Protein AF-G4Q8W7-F1 (afdb_monomer_lite)

Radius of gyration: 31.41 Å; chains: 1; bounding box: 75×45×76 Å

Foldseek 3Di:
DFWKAKFADPPNPDQEVSCLLQAWDQWQQDGNIGGPQWHWDPVLDPPGPIDIDDDDPVSRVPTGTDRNNQVRSVVVLVPDDPVHVCRFQNPVRSVCVVVVVDTSLVRGPSGGTPPPDCPPVNVVVVVVVAEDPLLRQFPAHQDPVSLVVLCVVLVPPLVQAAEDEDADPVVVVVVDAWDDDLVDQRYIYGYSVCRNDSLSVNLSVQLNVLVSVVCVPPNSVVCVVVVVVSNVVSVVSSVVSVVVVVVVVVVD

Organism: Acidaminococcus intestini (strain RyC-MR95) (NCBI:txid568816)

Sequence (252 aa):
MVAYQWKLGSRHPAEDICDMYAEVDLYGLGKGVFPKDAAPVNPAHPHCLCHYAPVYESELEGKKRSNNVEAGGNAWLKKQSLSVQEKILGVKGREEWKAGRAGWMEKARNFEIWGIKESRLFRVLERRKKNTPDFSGFKVLMKMKSVKEICRKYDLKTHEISYKIQLDKGSIRGGYYGSSDPRYIGRVDLFPNAFRDEDELLKTIIHENCHVLQFKKYGSIYVQHHMDRMEVVARRFESFFFYVKRLGEDKK

pLDDT: mean 82.99, std 11.76, range [42.16, 95.19]

Structure (mmCIF, N/CA/C/O backbone):
data_AF-G4Q8W7-F1
#
_entry.id   AF-G4Q8W7-F1
#
loop_
_atom_site.group_PDB
_atom_site.id
_atom_site.type_symbol
_atom_site.label_atom_id
_atom_site.label_alt_id
_atom_site.label_comp_id
_atom_site.label_asym_id
_atom_site.label_entity_id
_atom_site.label_seq_id
_atom_site.pdbx_PDB_ins_code
_atom_site.Cartn_x
_atom_site.Cartn_y
_atom_site.Cartn_z
_atom_site.occupancy
_atom_site.B_iso_or_equiv
_atom_site.auth_seq_id
_atom_site.auth_comp_id
_atom_site.auth_asym_id
_atom_site.auth_atom_id
_atom_site.pdbx_PDB_model_num
ATOM 1 N N . MET A 1 1 ? -23.781 -19.025 4.026 1.00 60.03 1 MET A N 1
ATOM 2 C CA . MET A 1 1 ? -23.083 -18.250 5.075 1.00 60.03 1 MET A CA 1
ATOM 3 C C . MET A 1 1 ? -23.110 -16.774 4.707 1.00 60.03 1 MET A C 1
ATOM 5 O O . MET A 1 1 ? -22.658 -16.422 3.617 1.00 60.03 1 MET A O 1
ATOM 9 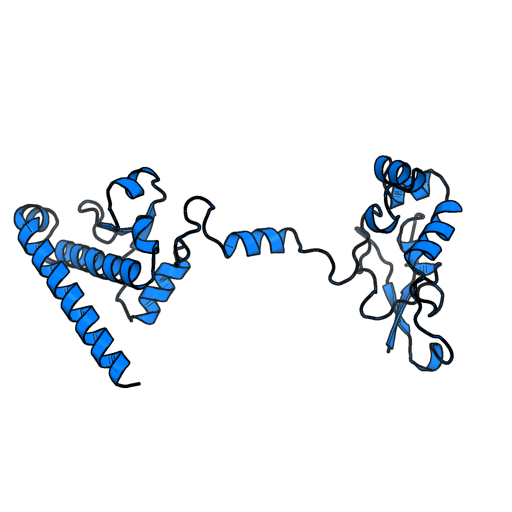N N . VAL A 1 2 ? -23.645 -15.936 5.590 1.00 85.31 2 VAL A N 1
ATOM 10 C CA . VAL A 1 2 ? -23.823 -14.484 5.390 1.00 85.31 2 VAL A CA 1
ATOM 11 C C . VAL A 1 2 ? -22.932 -13.642 6.312 1.00 85.31 2 VAL A C 1
ATOM 13 O O . VAL A 1 2 ? -22.636 -12.500 5.979 1.00 85.31 2 VAL A O 1
ATOM 16 N N . ALA A 1 3 ? -22.426 -14.225 7.400 1.00 90.81 3 ALA A N 1
ATOM 17 C CA . ALA A 1 3 ? -21.531 -13.587 8.365 1.00 90.81 3 ALA A CA 1
ATOM 18 C C . ALA A 1 3 ? -20.548 -14.613 8.959 1.00 90.81 3 ALA A C 1
ATOM 20 O O . ALA A 1 3 ? -20.674 -15.818 8.715 1.00 90.81 3 ALA A O 1
ATOM 21 N N . TYR A 1 4 ? -19.582 -14.133 9.740 1.00 93.00 4 TYR A N 1
ATOM 22 C CA . TYR A 1 4 ? -18.618 -14.961 10.463 1.00 93.00 4 TYR A CA 1
ATOM 23 C C . TYR A 1 4 ? -18.741 -14.738 11.967 1.00 93.00 4 TYR A C 1
ATOM 25 O O . TYR A 1 4 ? -18.842 -13.594 12.402 1.00 93.00 4 TYR A O 1
ATOM 33 N N . GLN A 1 5 ? -18.673 -15.800 12.769 1.00 95.00 5 GLN A N 1
ATOM 34 C CA . GLN A 1 5 ? -18.548 -15.682 14.222 1.00 95.00 5 GLN A CA 1
ATOM 35 C C . GLN A 1 5 ? -17.108 -15.955 14.657 1.00 95.00 5 GLN A C 1
ATOM 37 O O . GLN A 1 5 ? -16.565 -17.012 14.335 1.00 95.00 5 GLN A O 1
ATOM 42 N N . TRP A 1 6 ? -16.492 -15.032 15.396 1.00 95.06 6 TRP A N 1
ATOM 43 C CA . TRP A 1 6 ? -15.172 -15.244 15.992 1.00 95.06 6 TRP A CA 1
ATOM 44 C C . TRP A 1 6 ? -15.269 -16.236 17.155 1.00 95.06 6 TRP A C 1
ATOM 46 O O . TRP A 1 6 ? -16.060 -16.054 18.082 1.00 95.06 6 TRP A O 1
ATOM 56 N N . LYS A 1 7 ? -14.466 -17.299 17.109 1.00 94.12 7 LYS A N 1
ATOM 57 C CA . LYS A 1 7 ? -14.372 -18.323 18.151 1.00 94.12 7 LYS A CA 1
ATOM 58 C C . LYS A 1 7 ? -12.957 -18.363 18.705 1.00 94.12 7 LYS A C 1
ATOM 60 O O . LYS A 1 7 ? -11.988 -18.481 17.950 1.00 94.12 7 LYS A O 1
ATOM 65 N N . LEU A 1 8 ? -12.853 -18.311 20.031 1.00 93.94 8 LEU A N 1
ATOM 66 C CA . LEU A 1 8 ? -11.584 -18.511 20.718 1.00 93.94 8 LEU A CA 1
ATOM 67 C C . LEU A 1 8 ? -11.091 -19.943 20.489 1.00 93.94 8 LEU A C 1
ATOM 69 O O . LEU A 1 8 ? -11.864 -20.902 20.544 1.00 93.94 8 LEU A O 1
ATOM 73 N N . GLY A 1 9 ? -9.799 -20.082 20.199 1.00 88.19 9 GLY A N 1
ATOM 74 C CA . GLY A 1 9 ? -9.163 -21.392 20.122 1.00 88.19 9 GLY A CA 1
ATOM 75 C C . GLY A 1 9 ? -9.122 -22.050 21.503 1.00 88.19 9 GLY A C 1
ATOM 76 O O . GLY A 1 9 ? -9.007 -21.370 22.518 1.00 88.19 9 GLY A O 1
ATOM 77 N N . SER A 1 10 ? -9.141 -23.382 21.559 1.00 86.88 10 SER A N 1
ATOM 78 C CA . SER A 1 10 ? -9.092 -24.132 22.829 1.00 86.88 10 SER A CA 1
ATOM 79 C C . SER A 1 10 ? -7.839 -23.869 23.674 1.00 86.88 10 SER A C 1
ATOM 81 O O . SER A 1 10 ? -7.827 -24.159 24.864 1.00 86.88 10 SER A O 1
ATOM 83 N N . ARG A 1 11 ? -6.780 -23.327 23.061 1.00 84.25 11 ARG A N 1
ATOM 84 C CA . ARG A 1 11 ? -5.523 -22.937 23.712 1.00 84.25 11 ARG A CA 1
ATOM 85 C C . ARG A 1 11 ? -5.353 -21.423 23.839 1.00 84.25 11 ARG A C 1
ATOM 87 O O . ARG A 1 11 ? -4.217 -20.980 23.945 1.00 84.25 11 ARG A O 1
ATOM 94 N N . HIS A 1 12 ? -6.432 -20.638 23.772 1.00 86.56 12 HIS A N 1
ATOM 95 C CA . HIS A 1 12 ? -6.382 -19.188 23.984 1.00 86.56 12 HIS A CA 1
ATOM 96 C C . HIS A 1 12 ? -5.921 -18.897 25.423 1.00 86.56 12 HIS A C 1
ATOM 98 O O . HIS A 1 12 ? -6.680 -19.159 26.355 1.00 86.56 12 HIS A O 1
ATOM 104 N N . PRO A 1 13 ? -4.664 -18.468 25.640 1.00 77.25 13 PRO A N 1
ATOM 105 C CA . PRO A 1 13 ? -4.032 -18.606 26.950 1.00 77.25 13 PRO A CA 1
ATOM 106 C C . PRO A 1 13 ? -4.137 -17.343 27.810 1.00 77.25 13 PRO A C 1
ATOM 108 O O . PRO A 1 13 ? -3.916 -17.412 29.017 1.00 77.25 13 PRO A O 1
ATOM 111 N N . ALA A 1 14 ? -4.406 -16.184 27.204 1.00 81.50 14 ALA A N 1
ATOM 112 C CA . ALA A 1 14 ? -4.387 -14.896 27.878 1.00 81.50 14 ALA A CA 1
ATOM 113 C C . ALA A 1 14 ? -5.399 -13.934 27.261 1.00 81.50 14 ALA A C 1
ATOM 115 O O . ALA A 1 14 ? -5.531 -13.887 26.043 1.00 81.50 14 ALA A O 1
ATOM 116 N N . GLU A 1 15 ? -6.022 -13.118 28.114 1.00 87.12 15 GLU A N 1
ATOM 117 C CA . GLU A 1 15 ? -6.937 -12.066 27.678 1.00 87.12 15 GLU A CA 1
ATOM 118 C C . GLU A 1 15 ? -6.227 -11.053 26.767 1.00 87.12 15 GLU A C 1
ATOM 120 O O . GLU A 1 15 ? -5.228 -10.422 27.154 1.00 87.12 15 GLU A O 1
ATOM 125 N N . ASP A 1 16 ? -6.758 -10.900 25.558 1.00 88.88 16 ASP A N 1
ATOM 126 C CA . ASP A 1 16 ? -6.300 -9.990 24.520 1.00 88.88 16 ASP A CA 1
ATOM 127 C C . ASP A 1 16 ? -7.470 -9.494 23.639 1.00 88.88 16 ASP A C 1
ATOM 129 O O . ASP A 1 16 ? -8.629 -9.444 24.055 1.00 88.88 16 ASP A O 1
ATOM 133 N N . ILE A 1 17 ? -7.167 -9.018 22.430 1.00 90.00 17 ILE A N 1
ATOM 134 C CA . ILE A 1 17 ? -8.170 -8.476 21.506 1.00 90.00 17 ILE A CA 1
ATOM 135 C C . ILE A 1 17 ? -9.155 -9.545 20.996 1.00 90.00 17 ILE A C 1
ATOM 137 O O . ILE A 1 17 ? -10.293 -9.215 20.659 1.00 90.00 17 ILE A O 1
ATOM 141 N N . CYS A 1 18 ? -8.760 -10.820 20.960 1.00 91.88 18 CYS A N 1
ATOM 142 C CA . CYS A 1 18 ? -9.627 -11.919 20.543 1.00 91.88 18 CYS A CA 1
ATOM 143 C C . CYS A 1 18 ? -10.822 -12.092 21.477 1.00 91.88 18 CYS A C 1
ATOM 145 O O . CYS A 1 18 ? -11.899 -12.447 21.000 1.00 91.88 18 CYS A O 1
ATOM 147 N N . ASP A 1 19 ? -10.655 -11.830 22.774 1.00 93.50 19 ASP A N 1
ATOM 148 C CA . ASP A 1 19 ? -11.744 -11.903 23.751 1.00 93.50 19 ASP A CA 1
ATOM 149 C C . ASP A 1 19 ? -12.799 -10.841 23.452 1.00 93.50 19 ASP A C 1
ATOM 151 O O . ASP A 1 19 ? -13.990 -11.143 23.383 1.00 93.50 19 ASP A O 1
ATOM 155 N N . MET A 1 20 ? -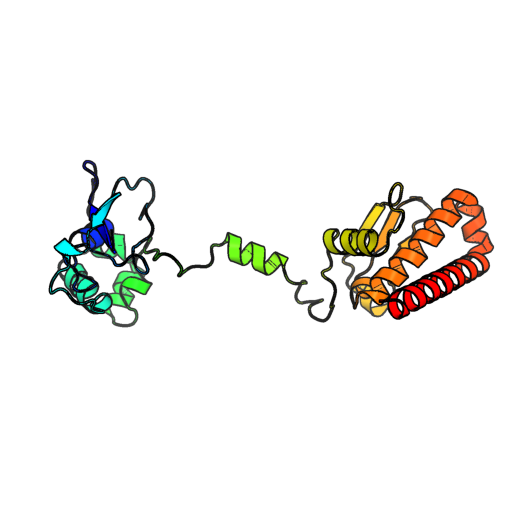12.371 -9.619 23.118 1.00 92.75 20 MET A N 1
ATOM 156 C CA . MET A 1 20 ? -13.291 -8.587 22.641 1.00 92.75 20 MET A CA 1
ATOM 157 C C . MET A 1 20 ? -14.031 -9.045 21.379 1.00 92.75 20 MET A C 1
ATOM 159 O O . MET A 1 20 ? -15.252 -8.899 21.294 1.00 92.75 20 MET A O 1
ATOM 163 N N . TYR A 1 21 ? -13.313 -9.614 20.405 1.00 92.75 21 TYR A N 1
ATOM 164 C CA . TYR A 1 21 ? -13.934 -10.115 19.178 1.00 92.75 21 TYR A CA 1
ATOM 165 C C . TYR A 1 21 ? -14.908 -11.259 19.431 1.00 92.75 21 TYR A C 1
ATOM 167 O O . TYR A 1 21 ? -15.853 -11.397 18.669 1.00 92.75 21 TYR A O 1
ATOM 175 N N . ALA A 1 22 ? -14.704 -12.080 20.457 1.00 94.62 22 ALA A N 1
ATOM 176 C CA . ALA A 1 22 ? -15.601 -13.181 20.784 1.00 94.62 22 ALA A CA 1
ATOM 177 C C . ALA A 1 22 ? -16.836 -12.719 21.579 1.00 94.62 22 ALA A C 1
ATOM 179 O O . ALA A 1 22 ? -17.933 -13.252 21.397 1.00 94.62 22 ALA A O 1
ATOM 180 N N . GLU A 1 23 ? -16.675 -11.737 22.468 1.00 94.00 23 GLU A N 1
ATOM 181 C CA . GLU A 1 23 ? -17.684 -11.393 23.474 1.00 94.00 23 GLU A CA 1
ATOM 182 C C . GLU A 1 23 ? -18.582 -10.214 23.098 1.00 94.00 23 GLU A C 1
ATOM 184 O O . GLU A 1 23 ? -19.726 -10.138 23.565 1.00 94.00 23 GLU A O 1
ATOM 189 N N . VAL A 1 24 ? -18.080 -9.280 22.287 1.00 94.19 24 VAL A N 1
ATOM 190 C CA . VAL A 1 24 ? -18.770 -8.017 22.014 1.00 94.19 24 VAL A CA 1
ATOM 191 C C . VAL A 1 24 ? -19.632 -8.129 20.761 1.00 94.19 24 VAL A C 1
ATOM 193 O O . VAL A 1 24 ? -19.208 -8.635 19.724 1.00 94.19 24 VAL A O 1
ATOM 196 N N . ASP A 1 25 ? -20.864 -7.626 20.847 1.00 94.81 25 ASP A N 1
ATOM 197 C CA . ASP A 1 25 ? -21.718 -7.414 19.680 1.00 94.81 25 ASP A CA 1
ATOM 198 C C . ASP A 1 25 ? -21.465 -6.018 19.093 1.00 94.81 25 ASP A C 1
ATOM 200 O O . ASP A 1 25 ? -22.075 -5.016 19.482 1.00 94.81 25 ASP A O 1
ATOM 204 N N . LEU A 1 26 ? -20.495 -5.957 18.183 1.00 92.62 26 LEU A N 1
ATOM 205 C CA . LEU A 1 26 ? -20.062 -4.715 17.541 1.00 92.62 26 LEU A CA 1
ATOM 206 C C . LEU A 1 26 ? -21.006 -4.276 16.409 1.00 92.62 26 LEU A C 1
ATOM 208 O O . LEU A 1 26 ? -21.023 -3.096 16.055 1.00 92.62 26 LEU A O 1
ATOM 212 N N . TYR A 1 27 ? -21.801 -5.201 15.858 1.00 93.19 27 TYR A N 1
ATOM 213 C CA . TYR A 1 27 ? -22.607 -4.970 14.654 1.00 93.19 27 TYR A CA 1
ATOM 214 C C . TYR A 1 27 ? -24.108 -5.228 14.832 1.00 93.19 27 TYR A C 1
ATOM 216 O O . TYR A 1 27 ? -24.848 -5.171 13.855 1.00 93.19 27 TYR A O 1
ATOM 224 N N . GLY A 1 28 ? -24.590 -5.507 16.044 1.00 93.00 28 GLY A N 1
ATOM 225 C CA . GLY A 1 28 ? -25.994 -5.854 16.304 1.00 93.00 28 GLY A CA 1
ATOM 226 C C . GLY A 1 28 ? -26.421 -7.202 15.710 1.00 93.00 28 GLY A C 1
ATOM 227 O O . GLY A 1 28 ? -27.612 -7.438 15.513 1.00 93.00 28 GLY A O 1
ATOM 228 N N . LEU A 1 29 ? -25.461 -8.065 15.364 1.00 93.56 29 LEU A N 1
ATOM 229 C CA . LEU A 1 29 ? -25.698 -9.377 14.744 1.00 93.56 29 LEU A CA 1
ATOM 230 C C . LEU A 1 29 ? -25.544 -10.528 15.755 1.00 93.56 29 LEU A C 1
ATOM 232 O O . LEU A 1 29 ? -25.826 -11.691 15.445 1.00 93.56 29 LEU A O 1
ATOM 236 N N . GLY A 1 30 ? -25.155 -10.200 16.986 1.00 93.81 30 GLY A N 1
ATOM 237 C CA . GLY A 1 30 ? -24.845 -11.134 18.056 1.00 93.81 30 GLY A CA 1
ATOM 238 C C . GLY A 1 30 ? -23.374 -11.079 18.463 1.00 93.81 30 GLY A C 1
ATOM 239 O O . GLY A 1 30 ? -22.518 -10.533 17.766 1.00 93.81 30 GLY A O 1
ATOM 240 N N . LYS A 1 31 ? -23.075 -11.674 19.621 1.00 95.12 31 LYS A N 1
ATOM 241 C CA . LYS A 1 31 ? -21.726 -11.682 20.198 1.00 95.12 31 LYS A CA 1
ATOM 242 C C . LYS A 1 31 ? -20.715 -12.311 19.244 1.00 95.12 31 LYS A C 1
ATOM 244 O O . LYS A 1 31 ? -20.885 -13.456 18.807 1.00 95.12 31 LYS A O 1
ATOM 249 N N . GLY A 1 32 ? -19.696 -11.522 18.922 1.00 94.12 32 GLY A N 1
ATOM 250 C CA . GLY A 1 32 ? -18.619 -11.886 18.019 1.00 94.12 32 GLY A CA 1
ATOM 251 C C . GLY A 1 32 ? -19.040 -12.211 16.596 1.00 94.12 32 GLY A C 1
ATOM 252 O O . GLY A 1 32 ? -18.290 -12.878 15.887 1.00 94.12 32 GLY A O 1
ATOM 253 N N . VAL A 1 33 ? -20.228 -11.771 16.169 1.00 95.19 33 VAL A N 1
ATOM 254 C CA . VAL A 1 33 ? -20.690 -11.927 14.790 1.00 95.19 33 VAL A CA 1
ATOM 255 C C . VAL A 1 33 ? -20.290 -10.700 13.979 1.00 95.19 33 VAL A C 1
ATOM 257 O O . VAL A 1 33 ? -20.710 -9.576 14.252 1.00 95.19 33 VAL A O 1
ATOM 260 N N . PHE A 1 34 ? -19.497 -10.940 12.941 1.00 92.81 34 PHE A N 1
ATOM 261 C CA . PHE A 1 34 ? -18.990 -9.934 12.025 1.00 92.81 34 PHE A CA 1
ATOM 262 C C . PHE A 1 34 ? -19.605 -10.113 10.635 1.00 92.81 34 PHE A C 1
ATOM 264 O O . PHE A 1 34 ? -19.622 -11.232 10.106 1.00 92.81 34 PHE A O 1
ATOM 271 N N . PRO A 1 35 ? -20.066 -9.029 9.992 1.00 91.69 35 PRO A N 1
ATOM 272 C CA . PRO A 1 35 ? -20.402 -9.079 8.579 1.00 91.69 35 PRO A CA 1
ATOM 273 C C . PRO A 1 35 ? -19.116 -9.292 7.758 1.00 91.69 35 PRO A C 1
ATOM 275 O O . PRO A 1 35 ? -18.020 -8.932 8.192 1.00 91.69 35 PRO A O 1
ATOM 278 N N . LYS A 1 36 ? -19.231 -9.906 6.575 1.00 85.31 36 LYS A N 1
ATOM 279 C CA . LYS A 1 36 ? -18.062 -10.350 5.784 1.00 85.31 36 LYS A CA 1
ATOM 280 C C . LYS A 1 36 ? -17.086 -9.225 5.429 1.00 85.31 36 LYS A C 1
ATOM 282 O O . LYS A 1 36 ? -15.894 -9.470 5.315 1.00 85.31 36 LYS A O 1
ATOM 287 N N . ASP A 1 37 ? -17.602 -8.016 5.248 1.00 84.81 37 ASP A N 1
ATOM 288 C CA . ASP A 1 37 ? -16.862 -6.806 4.887 1.00 84.81 37 ASP A CA 1
ATOM 289 C C . ASP A 1 37 ? -16.207 -6.100 6.083 1.00 84.81 37 ASP A C 1
ATOM 291 O O . ASP A 1 37 ? -15.440 -5.166 5.882 1.00 84.81 37 ASP A O 1
ATOM 295 N N . ALA A 1 38 ? -16.503 -6.517 7.318 1.00 86.25 38 ALA A N 1
ATOM 296 C CA . ALA A 1 38 ? -15.980 -5.877 8.527 1.00 86.25 38 ALA A CA 1
ATOM 297 C C . ALA A 1 38 ? -15.410 -6.874 9.547 1.00 86.25 38 ALA A C 1
ATOM 299 O O . ALA A 1 38 ? -15.198 -6.534 10.711 1.00 86.25 38 ALA A O 1
ATOM 300 N N . ALA A 1 39 ? -15.170 -8.113 9.120 1.00 86.69 39 ALA A N 1
ATOM 301 C CA . ALA A 1 39 ? -14.514 -9.112 9.942 1.00 86.69 39 ALA A CA 1
ATOM 302 C C . ALA A 1 39 ? -13.030 -8.745 10.150 1.00 86.69 39 ALA A C 1
ATOM 304 O O . ALA A 1 39 ? -12.368 -8.308 9.199 1.00 86.69 39 ALA A O 1
ATOM 305 N N . PRO A 1 40 ? -12.487 -8.903 11.372 1.00 86.62 40 PRO A N 1
ATOM 306 C CA . PRO A 1 40 ? -11.059 -8.736 11.600 1.00 86.62 40 PRO A CA 1
ATOM 307 C C . PRO A 1 40 ? -10.226 -9.731 10.775 1.00 86.62 40 PRO A C 1
ATOM 309 O O . PRO A 1 40 ? -10.696 -10.756 10.285 1.00 86.62 40 PRO A O 1
ATOM 312 N N . VAL A 1 41 ? -8.953 -9.428 10.565 1.00 83.75 41 VAL A N 1
ATOM 313 C CA . VAL A 1 41 ? -8.039 -10.358 9.903 1.00 83.75 41 VAL A CA 1
ATOM 314 C C . VAL A 1 41 ? -7.731 -11.511 10.862 1.00 83.75 41 VAL A C 1
ATOM 316 O O . VAL A 1 41 ? -7.480 -11.310 12.049 1.00 83.75 41 VAL A O 1
ATOM 319 N N . ASN A 1 42 ? -7.757 -12.737 10.339 1.00 81.81 42 ASN A N 1
ATOM 320 C CA . ASN A 1 42 ? -7.313 -13.932 11.045 1.00 81.81 42 ASN A CA 1
ATOM 321 C C . ASN A 1 42 ? -5.995 -14.414 10.408 1.00 81.81 42 ASN A C 1
ATOM 323 O O . ASN A 1 42 ? -5.979 -14.609 9.188 1.00 81.81 42 ASN A O 1
ATOM 327 N N . PRO A 1 43 ? -4.903 -14.598 11.176 1.00 86.44 43 PRO A N 1
ATOM 328 C CA . PRO A 1 43 ? -4.805 -14.502 12.641 1.00 86.44 43 PRO A CA 1
ATOM 329 C C . PRO A 1 43 ? -4.781 -13.057 13.167 1.00 86.44 43 PRO A C 1
ATOM 331 O O . PRO A 1 43 ? -4.115 -12.203 12.591 1.00 86.44 43 PRO A O 1
ATOM 334 N N . ALA A 1 44 ? -5.455 -12.797 14.297 1.00 84.88 44 ALA A N 1
ATOM 335 C CA . ALA A 1 44 ? -5.521 -11.456 14.903 1.00 84.88 44 ALA A CA 1
ATOM 336 C C . ALA A 1 44 ? -4.197 -11.006 15.543 1.00 84.88 44 ALA A C 1
ATOM 338 O O . ALA A 1 44 ? -3.978 -9.825 15.771 1.00 84.88 44 ALA A O 1
ATOM 339 N N . HIS A 1 45 ? -3.311 -11.940 15.874 1.00 82.81 45 HIS A N 1
ATOM 340 C CA . HIS A 1 45 ? -1.980 -11.680 16.417 1.00 82.81 45 HIS A CA 1
ATOM 341 C C . HIS A 1 45 ? -1.073 -12.887 16.127 1.00 82.81 45 HIS A C 1
ATOM 343 O O . HIS A 1 45 ? -1.573 -13.958 15.759 1.00 82.81 45 HIS A O 1
ATOM 349 N N . PRO A 1 46 ? 0.261 -12.760 16.271 1.00 83.94 46 PRO A N 1
ATOM 350 C CA . PRO A 1 46 ? 1.166 -13.887 16.075 1.00 83.94 46 PRO A CA 1
ATOM 351 C C . PRO A 1 46 ? 0.752 -15.097 16.917 1.00 83.94 46 PRO A C 1
ATOM 353 O O . PRO A 1 46 ? 0.380 -14.953 18.082 1.00 83.94 46 PRO A O 1
ATOM 356 N N . HIS A 1 47 ? 0.809 -16.283 16.308 1.00 82.62 47 HIS A N 1
ATOM 357 C CA . HIS A 1 47 ? 0.439 -17.562 16.929 1.00 82.62 47 HIS A CA 1
ATOM 358 C C . HIS A 1 47 ? -1.018 -17.655 17.429 1.00 82.62 47 HIS A C 1
ATOM 360 O O . HIS A 1 47 ? -1.330 -18.525 18.239 1.00 82.62 47 HIS A O 1
ATOM 366 N N . CYS A 1 48 ? -1.922 -16.797 16.940 1.00 85.88 48 CYS A N 1
ATOM 367 C CA . CYS A 1 48 ? -3.351 -16.914 17.222 1.00 85.88 48 CYS A CA 1
ATOM 368 C C . CYS A 1 48 ? -3.928 -18.191 16.586 1.00 85.88 48 CYS A C 1
ATOM 370 O O . CYS A 1 48 ? -3.735 -18.438 15.396 1.00 85.88 48 CYS A O 1
ATOM 372 N N . LEU A 1 49 ? -4.650 -18.982 17.384 1.00 89.25 49 LEU A N 1
ATOM 373 C CA . LEU A 1 49 ? -5.366 -20.194 16.953 1.00 89.25 49 LEU A CA 1
ATOM 374 C C . LEU A 1 49 ? -6.896 -20.019 16.988 1.00 89.25 49 LEU A C 1
ATOM 376 O O . LEU A 1 49 ? -7.646 -20.990 16.860 1.00 89.25 49 LEU A O 1
ATOM 380 N N . CYS A 1 50 ? -7.370 -18.790 17.203 1.00 90.88 50 CYS A N 1
ATOM 381 C CA . CYS A 1 50 ? -8.782 -18.445 17.092 1.00 90.88 50 CYS A CA 1
ATOM 382 C C . CYS A 1 50 ? -9.231 -18.565 15.633 1.00 90.88 50 CYS A C 1
ATOM 384 O O . CYS A 1 50 ? -8.443 -18.401 14.702 1.00 90.88 50 CYS A O 1
ATOM 386 N N . HIS A 1 51 ? -10.502 -18.873 15.415 1.00 90.62 51 HIS A N 1
ATOM 387 C CA . HIS A 1 51 ? -11.017 -19.198 14.088 1.00 90.62 51 HIS A CA 1
ATOM 388 C C . HIS A 1 51 ? -12.417 -18.635 13.876 1.00 90.62 51 HIS A C 1
ATOM 390 O O . HIS A 1 51 ? -13.103 -18.238 14.816 1.00 90.62 51 HIS A O 1
ATOM 396 N N . TYR A 1 52 ? -12.833 -18.601 12.614 1.00 91.50 52 TYR A N 1
ATOM 397 C CA . TYR A 1 52 ? -14.188 -18.230 12.246 1.00 91.50 52 TYR A CA 1
ATOM 398 C C . TYR A 1 52 ? -15.085 -19.453 12.128 1.00 91.50 52 TYR A C 1
ATOM 400 O O . TYR A 1 52 ? -14.730 -20.426 11.465 1.00 91.50 52 TYR A O 1
ATOM 408 N N . ALA A 1 53 ? -16.277 -19.360 12.709 1.00 90.81 53 ALA A N 1
ATOM 409 C CA . ALA A 1 53 ? -17.384 -20.255 12.415 1.00 90.81 53 ALA A CA 1
ATOM 410 C C . ALA A 1 53 ? -18.345 -19.600 11.397 1.00 90.81 53 ALA A C 1
ATOM 412 O O . ALA A 1 53 ? -18.572 -18.385 11.471 1.00 90.81 53 ALA A O 1
ATOM 413 N N . PRO A 1 54 ? -18.906 -20.366 10.439 1.00 92.12 54 PRO A N 1
ATOM 414 C CA . PRO A 1 54 ? -19.977 -19.880 9.571 1.00 92.12 54 PRO A CA 1
ATOM 415 C C . PRO A 1 54 ? -21.189 -19.421 10.379 1.00 92.12 54 PRO A C 1
ATOM 417 O O . PRO A 1 54 ? -21.614 -20.137 11.276 1.00 92.12 54 PRO A O 1
ATOM 420 N N . VAL A 1 55 ? -21.786 -18.295 9.982 1.00 90.94 55 VAL A N 1
ATOM 421 C CA . VAL A 1 55 ? -23.137 -17.897 10.404 1.00 90.94 55 VAL A CA 1
ATOM 422 C C . VAL A 1 55 ? -24.055 -17.868 9.181 1.00 90.94 55 VAL A C 1
ATOM 424 O O . VAL A 1 55 ? -23.734 -17.265 8.141 1.00 90.94 55 VAL A O 1
ATOM 427 N N . TYR A 1 56 ? -25.183 -18.562 9.275 1.00 90.38 56 TYR A N 1
ATOM 428 C CA . TYR A 1 56 ? -26.197 -18.670 8.229 1.00 90.38 56 TYR A CA 1
ATOM 429 C C . TYR A 1 56 ? -27.308 -17.633 8.407 1.00 90.38 56 TYR A C 1
ATOM 431 O O . TYR A 1 56 ? -27.452 -17.012 9.454 1.00 90.38 56 TYR A O 1
ATOM 439 N N . GLU A 1 57 ? -28.077 -17.411 7.345 1.00 88.44 57 GLU A N 1
ATOM 440 C CA . GLU A 1 57 ? -29.116 -16.376 7.308 1.00 88.44 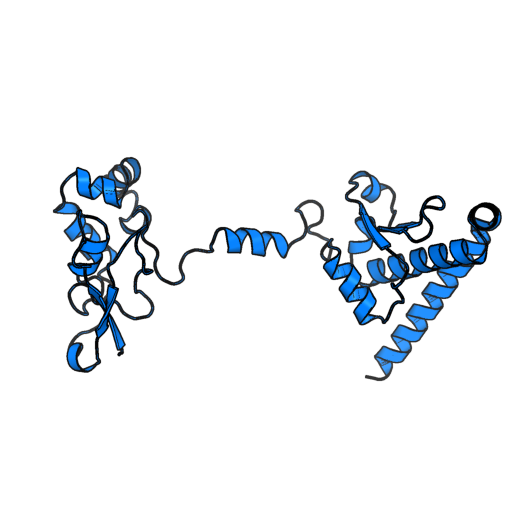57 GLU A CA 1
ATOM 441 C C . GLU A 1 57 ? -30.210 -16.606 8.355 1.00 88.44 57 GLU A C 1
ATOM 443 O O . GLU A 1 57 ? -30.605 -15.666 9.038 1.00 88.44 5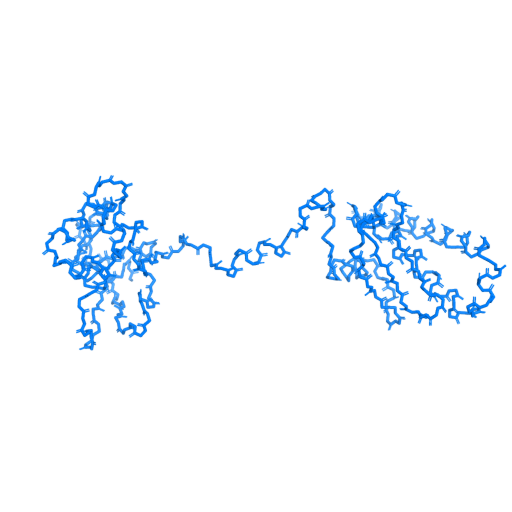7 GLU A O 1
ATOM 448 N N . SER A 1 58 ? -30.596 -17.865 8.574 1.00 90.88 58 SER A N 1
ATOM 449 C CA . SER A 1 58 ? -31.555 -18.263 9.609 1.00 90.88 58 SER A CA 1
ATOM 450 C C . SER A 1 58 ? -31.124 -17.874 11.030 1.00 90.88 58 SER A C 1
ATOM 452 O O . SER A 1 58 ? -31.963 -17.631 11.885 1.00 90.88 58 SER A O 1
ATOM 454 N N . GLU A 1 59 ? -29.819 -17.774 11.309 1.00 90.81 59 GLU A N 1
ATOM 455 C CA . GLU A 1 59 ? -29.298 -17.372 12.629 1.00 90.81 59 GLU A CA 1
ATOM 456 C C . GLU A 1 59 ? -29.317 -15.846 12.846 1.00 90.81 59 GLU A C 1
ATOM 458 O O . GLU A 1 59 ? -29.075 -15.349 13.958 1.00 90.81 59 GLU A O 1
ATOM 463 N N . LEU A 1 60 ? -29.572 -15.089 11.775 1.00 89.38 60 LEU A N 1
ATOM 464 C CA . LEU A 1 60 ? -29.655 -13.631 11.765 1.00 89.38 60 LEU A CA 1
ATOM 465 C C . LEU A 1 60 ? -31.084 -13.119 11.567 1.00 89.38 60 LEU A C 1
ATOM 467 O O . LEU A 1 60 ? -31.279 -11.909 11.455 1.00 89.38 60 LEU A O 1
ATOM 471 N N . GLU A 1 61 ? -32.079 -14.003 11.552 1.00 88.75 61 GLU A N 1
ATOM 472 C CA . GLU A 1 61 ? -33.475 -13.614 11.390 1.00 88.75 61 GLU A CA 1
ATOM 473 C C . GLU A 1 61 ? -33.895 -12.614 12.483 1.00 88.75 61 GLU A C 1
ATOM 475 O O . GLU A 1 61 ? -33.618 -12.789 13.671 1.00 88.75 61 GLU A O 1
ATOM 480 N N . GLY A 1 62 ? -34.489 -11.492 12.066 1.00 86.94 62 GLY A N 1
ATOM 481 C CA . GLY A 1 62 ? -34.872 -10.391 12.957 1.00 86.94 62 GLY A CA 1
ATOM 482 C C . GLY A 1 62 ? -33.725 -9.492 13.446 1.00 86.94 62 GLY A C 1
ATOM 483 O O . GLY A 1 62 ? -33.996 -8.455 14.055 1.00 86.94 62 GLY A O 1
ATOM 484 N N . LYS A 1 63 ? -32.456 -9.813 13.157 1.00 89.12 63 LYS A N 1
ATOM 485 C CA . LYS A 1 63 ? -31.304 -8.969 13.515 1.00 89.12 63 LYS A CA 1
ATOM 486 C C . LYS A 1 63 ? -30.982 -7.982 12.397 1.00 89.12 63 LYS A C 1
ATOM 488 O O . LYS A 1 63 ? -30.990 -8.324 11.217 1.00 89.12 63 LYS A O 1
ATOM 493 N N . LYS A 1 64 ? -30.658 -6.741 12.764 1.00 88.56 64 LYS A N 1
ATOM 494 C CA . LYS A 1 64 ? -30.267 -5.688 11.816 1.00 88.56 64 LYS A CA 1
ATOM 495 C C . LYS A 1 64 ? -28.859 -5.209 12.117 1.00 88.56 64 LYS A C 1
ATOM 497 O O . LYS A 1 64 ? -28.526 -4.936 13.268 1.00 88.56 64 LYS A O 1
ATOM 502 N N . ARG A 1 65 ? -28.058 -5.055 11.059 1.00 89.88 65 ARG A N 1
ATOM 503 C CA . ARG A 1 65 ? -26.708 -4.499 11.165 1.00 89.88 65 ARG A CA 1
ATOM 504 C C . ARG A 1 65 ? -26.779 -3.087 11.751 1.00 89.88 65 ARG A C 1
ATOM 506 O O . ARG A 1 65 ? -27.467 -2.222 11.215 1.00 89.88 65 ARG A O 1
ATOM 513 N N . SER A 1 66 ? -26.036 -2.863 12.825 1.00 89.31 66 SER A N 1
ATOM 514 C CA . SER A 1 66 ? -25.815 -1.569 13.464 1.00 89.31 66 SER A CA 1
ATOM 515 C C . SER A 1 66 ? -24.320 -1.236 13.473 1.00 89.31 66 SER A C 1
ATOM 517 O O . SER A 1 66 ? -23.480 -2.092 13.191 1.00 89.31 66 SER A O 1
ATOM 519 N N . ASN A 1 67 ? -23.974 0.020 13.757 1.00 86.31 67 ASN A N 1
ATOM 520 C CA . ASN A 1 67 ? -22.586 0.450 13.913 1.00 86.31 67 ASN A CA 1
ATOM 521 C C . ASN A 1 67 ? -22.291 0.736 15.392 1.00 86.31 67 ASN A C 1
ATOM 523 O O . ASN A 1 67 ? -22.164 1.888 15.800 1.00 86.31 67 ASN A O 1
ATOM 527 N N . ASN A 1 68 ? -22.227 -0.322 16.202 1.00 89.06 68 ASN A N 1
ATOM 528 C CA . ASN A 1 68 ? -21.943 -0.245 17.638 1.00 89.06 68 ASN A CA 1
ATOM 529 C C . ASN A 1 68 ? -20.446 -0.442 17.945 1.00 89.06 68 ASN A C 1
ATOM 531 O O . ASN A 1 68 ? -20.066 -0.722 19.079 1.00 89.06 68 ASN A O 1
ATOM 535 N N . VAL A 1 69 ? -19.577 -0.329 16.940 1.00 88.00 69 VAL A N 1
ATOM 536 C CA . VAL A 1 69 ? -18.177 -0.747 17.064 1.00 88.00 69 VAL A CA 1
ATOM 537 C C . VAL A 1 69 ? -17.431 0.103 18.096 1.00 88.00 69 VAL A C 1
ATOM 539 O O . VAL A 1 69 ? -16.804 -0.423 19.016 1.00 88.00 69 VAL A O 1
ATOM 542 N N . GLU A 1 70 ? -17.550 1.429 17.998 1.00 90.12 70 GLU A N 1
ATOM 543 C CA . GLU A 1 70 ? -16.863 2.341 18.913 1.00 90.12 70 GLU A CA 1
ATOM 544 C C . GLU A 1 70 ? -17.440 2.240 20.334 1.00 90.12 70 GLU A C 1
ATOM 546 O O . GLU A 1 70 ? -16.707 1.994 21.290 1.00 90.12 70 GLU A O 1
ATOM 551 N N . ALA A 1 71 ? -18.762 2.360 20.487 1.00 90.62 71 ALA A N 1
ATOM 552 C CA . ALA A 1 71 ? -19.417 2.331 21.794 1.00 90.62 71 ALA A CA 1
ATOM 553 C C . ALA A 1 71 ? -19.299 0.962 22.490 1.00 90.62 71 ALA A C 1
ATOM 555 O O . ALA A 1 71 ? -18.979 0.908 23.679 1.00 90.62 71 ALA A O 1
ATOM 556 N N . GLY A 1 72 ? -19.496 -0.135 21.754 1.00 91.62 72 GLY A N 1
ATOM 557 C CA . GLY A 1 72 ? -19.386 -1.502 22.259 1.00 91.62 72 GLY A CA 1
ATOM 558 C C . GLY A 1 72 ? -17.972 -1.842 22.724 1.00 91.62 72 GLY A C 1
ATOM 559 O O . GLY A 1 72 ? -17.795 -2.307 23.853 1.00 91.62 72 GLY A O 1
ATOM 560 N N . GLY A 1 73 ? -16.957 -1.540 21.909 1.00 91.75 73 GLY A N 1
ATOM 561 C CA . GLY A 1 73 ? -15.562 -1.761 22.297 1.00 91.75 73 GLY A CA 1
ATOM 562 C C . GLY A 1 73 ? -15.136 -0.887 23.479 1.00 91.75 73 GLY A C 1
ATOM 563 O O . GLY A 1 73 ? -14.512 -1.384 24.417 1.00 91.75 73 GLY A O 1
ATOM 564 N N . ASN A 1 74 ? -15.572 0.378 23.524 1.00 93.62 74 ASN A N 1
ATOM 565 C CA . ASN A 1 74 ? -15.338 1.260 24.671 1.00 93.62 74 ASN A CA 1
ATOM 566 C C . ASN A 1 74 ? -15.979 0.730 25.961 1.00 93.62 74 ASN A C 1
ATOM 568 O O . ASN A 1 74 ? -15.354 0.764 27.023 1.00 93.62 74 ASN A O 1
ATOM 572 N N . ALA A 1 75 ? -17.219 0.241 25.888 1.00 94.50 75 ALA A N 1
ATOM 573 C CA . ALA A 1 75 ? -17.924 -0.323 27.035 1.00 94.50 75 ALA A CA 1
ATOM 574 C C . ALA A 1 75 ? -17.250 -1.599 27.560 1.00 94.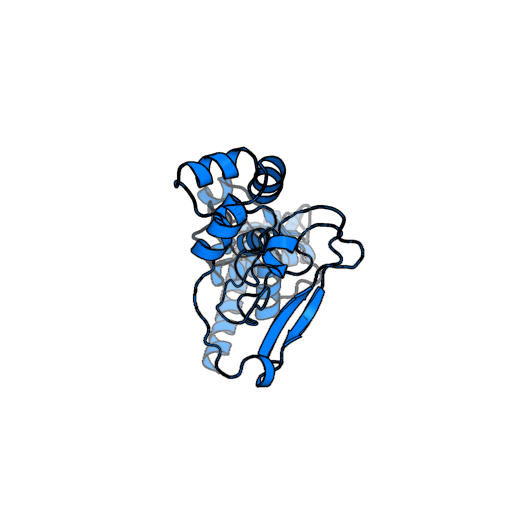50 75 ALA A C 1
ATOM 576 O O . ALA A 1 75 ? -17.213 -1.807 28.773 1.00 94.50 75 ALA A O 1
ATOM 577 N N . TRP A 1 76 ? -16.704 -2.430 26.669 1.00 94.56 76 TRP A N 1
ATOM 578 C CA . TRP A 1 76 ? -15.943 -3.617 27.052 1.00 94.56 76 TRP A CA 1
ATOM 579 C C . TRP A 1 76 ? -14.593 -3.235 27.675 1.00 94.56 76 TRP A C 1
ATOM 581 O O . TRP A 1 76 ? -14.318 -3.639 28.800 1.00 94.56 76 TRP A O 1
ATOM 591 N N . LEU A 1 77 ? -13.803 -2.363 27.034 1.00 93.94 77 LEU A N 1
ATOM 592 C CA . LEU A 1 77 ? -12.482 -1.942 27.533 1.00 93.94 77 LEU A CA 1
ATOM 593 C C . LEU A 1 77 ? -12.536 -1.294 28.918 1.00 93.94 77 LEU A C 1
ATOM 595 O O . LEU A 1 77 ? -11.654 -1.529 29.743 1.00 93.94 77 LEU A O 1
ATOM 599 N N . LYS A 1 78 ? -13.581 -0.509 29.207 1.00 94.69 78 LYS A N 1
ATOM 600 C CA . LYS A 1 78 ? -13.782 0.111 30.529 1.00 94.69 78 LYS A CA 1
ATOM 601 C C . LYS A 1 78 ? -13.940 -0.905 31.662 1.00 94.69 78 LYS A C 1
ATOM 603 O O . LYS A 1 78 ? -13.642 -0.562 32.801 1.00 94.69 78 LYS A O 1
ATOM 608 N N . LYS A 1 79 ? -14.402 -2.124 31.365 1.00 94.44 79 LYS A N 1
ATOM 609 C CA . LYS A 1 79 ? -14.561 -3.209 32.348 1.00 94.44 79 LYS A CA 1
ATOM 610 C C . LYS A 1 79 ? -13.269 -3.989 32.577 1.00 94.44 79 LYS A C 1
ATOM 612 O O . LYS A 1 79 ? -13.163 -4.692 33.574 1.00 94.44 79 LYS A O 1
ATOM 617 N N . GLN A 1 80 ? -12.310 -3.871 31.663 1.00 93.88 80 GLN A N 1
ATOM 618 C CA . GLN A 1 80 ? -11.081 -4.646 31.703 1.00 93.88 80 GLN A CA 1
ATOM 619 C C . GLN A 1 80 ? -10.055 -4.082 32.680 1.00 93.88 80 GLN A C 1
ATOM 621 O O . GLN A 1 80 ? -10.013 -2.879 32.956 1.00 93.88 80 GLN A O 1
ATOM 626 N N . SER A 1 81 ? -9.185 -4.967 33.170 1.00 93.44 81 SER A N 1
ATOM 627 C CA . SER A 1 81 ? -8.060 -4.583 34.020 1.00 93.44 81 SER A CA 1
ATOM 628 C C . SER A 1 81 ? -7.079 -3.668 33.282 1.00 93.44 81 SER A C 1
ATOM 630 O O . SER A 1 81 ? -7.004 -3.646 32.050 1.00 93.44 81 SER A O 1
ATOM 632 N N . LEU A 1 82 ? -6.263 -2.939 34.047 1.00 93.19 82 LEU A N 1
ATOM 633 C CA . LEU A 1 82 ? -5.209 -2.090 33.495 1.00 93.19 82 LEU A CA 1
ATOM 634 C C . LEU A 1 82 ? -4.284 -2.866 32.542 1.00 93.19 82 LEU A C 1
ATOM 636 O O . LEU A 1 82 ? -4.025 -2.418 31.426 1.00 93.19 82 LEU A O 1
ATOM 640 N N . SER A 1 83 ? -3.846 -4.055 32.959 1.00 90.62 83 SER A N 1
ATOM 641 C CA . SER A 1 83 ? -2.950 -4.887 32.155 1.00 90.62 83 SER A CA 1
ATOM 642 C C . SER A 1 83 ? -3.571 -5.257 30.806 1.00 90.62 83 SER A C 1
ATOM 644 O O . SER A 1 83 ? -2.900 -5.168 29.780 1.00 90.62 83 SER A O 1
ATOM 646 N N . VAL A 1 84 ? -4.860 -5.607 30.777 1.00 90.38 84 VAL A N 1
ATOM 647 C CA . VAL A 1 84 ? -5.572 -5.955 29.536 1.00 90.38 84 VAL A CA 1
ATOM 648 C C . VAL A 1 84 ? -5.748 -4.730 28.639 1.00 90.38 84 VAL A C 1
ATOM 650 O O . VAL A 1 84 ? -5.457 -4.797 27.443 1.00 90.38 84 VAL A O 1
ATOM 653 N N . GLN A 1 85 ? -6.127 -3.579 29.205 1.00 93.31 85 GLN A N 1
ATOM 654 C CA . GLN A 1 85 ? -6.219 -2.326 28.447 1.00 93.31 85 GLN A CA 1
ATOM 655 C C . GLN A 1 85 ? -4.885 -1.968 27.782 1.00 93.31 85 GLN A C 1
ATOM 657 O O . GLN A 1 85 ? -4.856 -1.611 26.607 1.00 93.31 85 GLN A O 1
ATOM 662 N N . GLU A 1 86 ? -3.768 -2.087 28.502 1.00 91.50 86 GLU A N 1
ATOM 663 C CA . GLU A 1 86 ? -2.435 -1.808 27.962 1.00 91.50 86 GLU A CA 1
ATOM 664 C C . GLU A 1 86 ? -1.966 -2.875 26.974 1.00 91.50 86 GLU A C 1
ATOM 666 O O . GLU A 1 86 ? -1.319 -2.537 25.983 1.00 91.50 86 GLU A O 1
ATOM 671 N N . LYS A 1 87 ? -2.309 -4.154 27.168 1.00 87.81 87 LYS A N 1
ATOM 672 C CA . LYS A 1 87 ? -2.068 -5.202 26.164 1.00 87.81 87 LYS A CA 1
ATOM 673 C C . LYS A 1 87 ? -2.730 -4.838 24.837 1.00 87.81 87 LYS A C 1
ATOM 675 O O . LYS A 1 87 ? -2.057 -4.864 23.808 1.00 87.81 87 LYS A O 1
ATOM 680 N N . ILE A 1 88 ? -3.976 -4.378 24.873 1.00 90.00 88 ILE A N 1
ATOM 681 C CA . ILE A 1 88 ? -4.735 -4.044 23.668 1.00 90.00 88 ILE A CA 1
ATOM 682 C C . ILE A 1 88 ? -4.298 -2.701 23.075 1.00 90.00 88 ILE A C 1
ATOM 684 O O . ILE A 1 88 ? -3.938 -2.653 21.908 1.00 90.00 88 ILE A O 1
ATOM 688 N N . LEU A 1 89 ? -4.261 -1.615 23.846 1.00 91.50 89 LEU A N 1
ATOM 689 C CA . LEU A 1 89 ? -4.045 -0.254 23.322 1.00 91.50 89 LEU A CA 1
ATOM 690 C C . LEU A 1 89 ? -2.575 0.206 23.362 1.00 91.50 89 LEU A C 1
ATOM 692 O O . LEU A 1 89 ? -2.208 1.211 22.757 1.00 91.50 89 LEU A O 1
ATOM 696 N N . GLY A 1 90 ? -1.714 -0.496 24.102 1.00 90.25 90 GLY A N 1
ATOM 697 C CA . GLY A 1 90 ? -0.403 0.012 24.516 1.00 90.25 90 GLY A CA 1
ATOM 698 C C . GLY A 1 90 ? -0.514 1.084 25.608 1.00 90.25 90 GLY A C 1
ATOM 699 O O . GLY A 1 90 ? -1.564 1.695 25.790 1.00 90.25 90 GLY A O 1
ATOM 700 N N . VAL A 1 91 ? 0.584 1.352 26.323 1.00 89.88 91 VAL A N 1
ATOM 701 C CA . VAL A 1 91 ? 0.604 2.321 27.442 1.00 89.88 91 VAL A CA 1
ATOM 702 C C . VAL A 1 91 ? 0.161 3.717 26.983 1.00 89.88 91 VAL A C 1
ATOM 704 O O . VAL A 1 91 ? -0.818 4.259 27.489 1.00 89.88 91 VAL A O 1
ATOM 707 N N . LYS A 1 92 ? 0.808 4.259 25.941 1.00 91.12 92 LYS A N 1
ATOM 708 C CA . LYS A 1 92 ? 0.457 5.575 25.374 1.00 91.12 92 LYS A CA 1
ATOM 709 C C . LYS A 1 92 ? -0.946 5.603 24.762 1.00 91.12 92 LYS A C 1
ATOM 711 O O . LYS A 1 92 ? -1.683 6.564 24.952 1.00 91.12 92 LYS A O 1
ATOM 716 N N . GLY A 1 93 ? -1.333 4.545 24.046 1.00 90.88 93 GLY A N 1
ATOM 717 C CA . GLY A 1 93 ? -2.652 4.475 23.414 1.00 90.88 93 GLY A CA 1
ATOM 718 C C . GLY A 1 93 ? -3.783 4.441 24.440 1.00 90.88 93 GLY A C 1
ATOM 719 O O . GLY A 1 93 ? -4.795 5.110 24.260 1.00 90.88 93 GLY A O 1
ATOM 720 N N . ARG A 1 94 ? -3.580 3.749 25.565 1.00 93.94 94 ARG A N 1
ATOM 721 C CA . ARG A 1 94 ? -4.506 3.730 26.702 1.00 93.94 94 ARG A CA 1
ATOM 722 C C . ARG A 1 94 ? -4.654 5.110 27.345 1.00 93.94 94 ARG A C 1
ATOM 724 O O . ARG A 1 94 ? -5.768 5.479 27.706 1.00 93.94 94 ARG A O 1
ATOM 731 N N . GLU A 1 95 ? -3.577 5.884 27.475 1.00 93.25 95 GLU A N 1
ATOM 732 C CA . GLU A 1 95 ? -3.642 7.268 27.972 1.00 93.25 95 GLU A CA 1
ATOM 733 C C . GLU A 1 95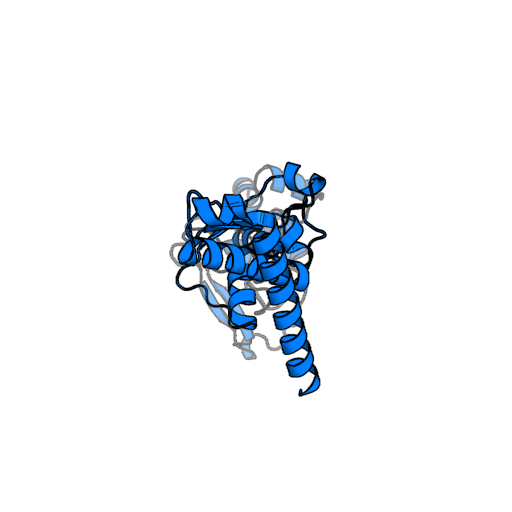 ? -4.413 8.197 27.027 1.00 93.25 95 GLU A C 1
ATOM 735 O O . GLU A 1 95 ? -5.253 8.974 27.478 1.00 93.25 95 GLU A O 1
ATOM 740 N N . GLU A 1 96 ? -4.164 8.109 25.718 1.00 92.62 96 GLU A N 1
ATOM 741 C CA . GLU A 1 96 ? -4.873 8.901 24.704 1.00 92.62 96 GLU A CA 1
ATOM 742 C C . GLU A 1 96 ? -6.360 8.544 24.623 1.00 92.62 96 GLU A C 1
ATOM 744 O O . GLU A 1 96 ? -7.202 9.443 24.578 1.00 92.62 96 GLU A O 1
ATOM 749 N N . TRP A 1 97 ? -6.678 7.250 24.676 1.00 94.69 97 TRP A N 1
ATOM 750 C CA . TRP A 1 97 ? -8.045 6.741 24.744 1.00 94.69 97 TRP A CA 1
ATOM 751 C C . TRP A 1 97 ? -8.766 7.215 26.009 1.00 94.69 97 TRP A C 1
ATOM 753 O O . TRP A 1 97 ? -9.868 7.758 25.938 1.00 94.69 97 TRP A O 1
ATOM 763 N N . LYS A 1 98 ? -8.119 7.096 27.176 1.00 91.62 98 LYS A N 1
ATOM 764 C CA . LYS A 1 98 ? -8.678 7.561 28.454 1.00 91.62 98 LYS A CA 1
ATOM 765 C C . LYS A 1 98 ? -8.908 9.076 28.463 1.00 91.62 98 LYS A C 1
ATOM 767 O O . LYS A 1 98 ? -9.867 9.538 29.072 1.00 91.62 98 LYS A O 1
ATOM 772 N N . ALA A 1 99 ? -8.049 9.837 27.786 1.00 92.19 99 ALA A N 1
ATOM 773 C CA . ALA A 1 99 ? -8.189 11.281 27.623 1.00 92.19 99 ALA A CA 1
ATOM 774 C C . ALA A 1 99 ? -9.210 11.691 26.542 1.00 92.19 99 ALA A C 1
ATOM 776 O O . ALA A 1 99 ? -9.387 12.885 26.314 1.00 92.19 99 ALA A O 1
ATOM 777 N N . GLY A 1 100 ? -9.844 10.736 25.849 1.00 89.75 100 GLY A N 1
ATOM 778 C CA . GLY A 1 100 ? -10.796 11.006 24.768 1.00 89.75 100 GLY A CA 1
ATOM 779 C C . GLY A 1 100 ? -10.165 11.614 23.512 1.00 89.75 100 GLY A C 1
ATOM 780 O O . GLY A 1 100 ? -10.880 12.149 22.672 1.00 89.75 100 GLY A O 1
ATOM 781 N N . ARG A 1 101 ? -8.833 11.555 23.377 1.00 88.69 101 ARG A N 1
ATOM 782 C CA . ARG A 1 101 ? -8.105 12.103 22.219 1.00 88.69 101 ARG A CA 1
ATOM 783 C C . ARG A 1 101 ? -8.125 11.176 21.006 1.00 88.69 101 ARG A C 1
ATOM 785 O O . ARG A 1 101 ? -7.855 11.637 19.904 1.00 88.69 101 ARG A O 1
ATOM 792 N N . ALA A 1 102 ? -8.403 9.891 21.213 1.00 87.50 102 ALA A N 1
ATOM 793 C CA . ALA A 1 102 ? -8.467 8.883 20.164 1.00 87.50 102 ALA A CA 1
ATOM 794 C C . ALA A 1 102 ? -9.488 7.790 20.502 1.00 87.50 102 ALA A C 1
ATOM 796 O O . ALA A 1 102 ? -9.689 7.460 21.674 1.00 87.50 102 ALA A O 1
ATOM 797 N N . GLY A 1 103 ? -10.095 7.209 19.465 1.00 88.31 103 GLY A N 1
ATOM 798 C CA . GLY A 1 103 ? -10.955 6.032 19.595 1.00 88.31 103 GLY A CA 1
ATOM 799 C C . GLY A 1 103 ? -10.144 4.770 19.882 1.00 88.31 103 GLY A C 1
ATOM 800 O O . GLY A 1 103 ? -8.952 4.688 19.565 1.00 88.31 103 GLY A O 1
ATOM 801 N N . TRP A 1 104 ? -10.777 3.758 20.473 1.00 89.31 104 TRP A N 1
ATOM 802 C CA . TRP A 1 104 ? -10.054 2.538 20.847 1.00 89.31 104 TRP A CA 1
ATOM 803 C C . TRP A 1 104 ? -9.542 1.766 19.623 1.00 89.31 104 TRP A C 1
ATOM 805 O O . TRP A 1 104 ? -8.425 1.251 19.659 1.00 89.31 104 TRP A O 1
ATOM 815 N N . MET A 1 105 ? -10.303 1.745 18.521 1.00 85.81 105 MET A N 1
ATOM 816 C CA . MET A 1 105 ? -9.903 1.084 17.270 1.00 85.81 105 MET A CA 1
ATOM 817 C C . MET A 1 105 ? -8.632 1.684 16.666 1.00 85.81 105 MET A C 1
ATOM 819 O O . MET A 1 105 ? -7.833 0.969 16.070 1.00 85.81 105 MET A O 1
ATOM 823 N N . GLU A 1 106 ? -8.423 2.994 16.827 1.00 84.81 106 GLU A N 1
ATOM 824 C CA . GLU A 1 106 ? -7.231 3.675 16.313 1.00 84.81 106 GLU A CA 1
ATOM 825 C C . GLU A 1 106 ? -5.960 3.205 17.035 1.00 84.81 106 GLU A C 1
ATOM 827 O O . GLU A 1 106 ? -4.883 3.128 16.438 1.00 84.81 106 GLU A O 1
ATOM 832 N N . LYS A 1 107 ? -6.081 2.898 18.332 1.00 86.50 107 LYS A N 1
ATOM 833 C CA . LYS A 1 107 ? -4.953 2.549 19.206 1.00 86.50 107 LYS A CA 1
ATOM 834 C C . LYS A 1 107 ? -4.790 1.050 19.426 1.00 86.50 107 LYS A C 1
ATOM 836 O O . LYS A 1 107 ? -3.718 0.633 19.862 1.00 86.50 107 LYS A O 1
ATOM 841 N N . ALA A 1 108 ? -5.809 0.246 19.133 1.00 82.69 108 ALA A N 1
ATOM 842 C CA . ALA A 1 108 ? -5.765 -1.196 19.305 1.00 82.69 108 ALA A CA 1
ATOM 843 C C . ALA A 1 108 ? -4.629 -1.816 18.472 1.00 82.69 108 ALA A C 1
ATOM 845 O O . ALA A 1 108 ? -4.568 -1.724 17.245 1.00 82.69 108 ALA A O 1
ATOM 846 N N . ARG A 1 109 ? -3.688 -2.449 19.169 1.00 69.94 109 ARG A N 1
ATOM 847 C CA . ARG A 1 109 ? -2.561 -3.168 18.585 1.00 69.94 109 ARG A CA 1
ATOM 848 C C . ARG A 1 109 ? -3.074 -4.437 17.921 1.00 69.94 109 ARG A C 1
ATOM 850 O O . ARG A 1 109 ? -3.920 -5.130 18.474 1.00 69.94 109 ARG A O 1
ATOM 857 N N . ASN A 1 110 ? -2.536 -4.742 16.743 1.00 64.12 110 ASN A N 1
ATOM 858 C CA . ASN A 1 110 ? -2.943 -5.887 15.922 1.00 64.12 110 ASN A CA 1
ATOM 859 C C . ASN A 1 110 ? -4.442 -5.891 15.533 1.00 64.12 110 ASN A C 1
ATOM 861 O O . ASN A 1 110 ? -4.972 -6.909 15.099 1.00 64.12 110 ASN A O 1
ATOM 865 N N . PHE A 1 111 ? -5.131 -4.750 15.647 1.00 58.69 111 PHE A N 1
ATOM 866 C CA . PHE A 1 111 ? -6.470 -4.573 15.095 1.00 58.69 111 PHE A CA 1
ATOM 867 C C . PHE A 1 111 ? -6.345 -4.282 13.594 1.00 58.69 111 PHE A C 1
ATOM 869 O O . PHE A 1 111 ? -6.108 -3.149 13.170 1.00 58.69 111 PHE A O 1
ATOM 876 N N . GLU A 1 112 ? -6.439 -5.333 12.781 1.00 56.62 112 GLU A N 1
ATOM 877 C CA . GLU A 1 112 ? -6.523 -5.234 11.325 1.00 56.62 112 GLU A CA 1
ATOM 878 C C . GLU A 1 112 ? -7.938 -5.627 10.886 1.00 56.62 112 GLU A C 1
ATOM 880 O O . GLU A 1 112 ? -8.364 -6.761 11.087 1.00 56.62 112 GLU A O 1
ATOM 885 N N . ILE A 1 113 ? -8.681 -4.690 10.295 1.00 53.12 113 ILE A N 1
ATOM 886 C CA . ILE A 1 113 ? -9.922 -4.982 9.564 1.00 53.12 113 ILE A CA 1
ATOM 887 C C . ILE A 1 113 ? -9.531 -5.330 8.125 1.00 53.12 113 ILE A C 1
ATOM 889 O O . ILE A 1 113 ? -8.674 -4.650 7.543 1.00 53.12 113 ILE A O 1
ATOM 893 N N . TRP A 1 114 ? -10.161 -6.354 7.536 1.00 42.16 114 TRP A N 1
ATOM 894 C CA . TRP A 1 114 ? -10.032 -6.636 6.104 1.00 42.16 114 TRP A CA 1
ATOM 895 C C . TRP A 1 114 ? -10.224 -5.345 5.285 1.00 42.16 114 TRP A C 1
ATOM 897 O O . TRP A 1 114 ? -11.292 -4.743 5.289 1.00 42.16 114 TRP A O 1
ATOM 907 N N . GLY A 1 115 ? -9.170 -4.905 4.587 1.00 44.25 115 GLY A N 1
ATOM 908 C CA . GLY A 1 115 ? -9.234 -3.799 3.624 1.00 44.25 115 GLY A CA 1
ATOM 909 C C . GLY A 1 115 ? -8.753 -2.410 4.075 1.00 44.25 115 GLY A C 1
ATOM 910 O O . GLY A 1 115 ? -8.799 -1.508 3.244 1.00 44.25 115 GLY A O 1
ATOM 911 N N . ILE A 1 116 ? -8.261 -2.196 5.310 1.00 45.59 116 ILE A N 1
ATOM 912 C CA . ILE A 1 116 ? -7.971 -0.820 5.810 1.00 45.59 116 ILE A CA 1
ATOM 913 C C . ILE A 1 116 ? -6.478 -0.496 6.077 1.00 45.59 116 ILE A C 1
ATOM 915 O O . ILE A 1 116 ? -6.150 0.614 6.492 1.00 45.59 116 ILE A O 1
ATOM 919 N N . LYS A 1 117 ? -5.500 -1.346 5.724 1.00 44.88 117 LYS A N 1
ATOM 920 C CA . LYS A 1 117 ? -4.100 -0.868 5.630 1.00 44.88 117 LYS A CA 1
ATOM 921 C C . LYS A 1 117 ? -3.338 -1.398 4.425 1.00 44.88 117 LYS A C 1
ATOM 923 O O . LYS A 1 117 ? -3.081 -2.589 4.284 1.00 44.88 117 LYS A O 1
ATOM 928 N N . GLU A 1 118 ? -2.897 -0.450 3.600 1.00 46.72 118 GLU A N 1
ATOM 929 C CA . GLU A 1 118 ? -1.811 -0.609 2.642 1.00 46.72 118 GLU A CA 1
ATOM 930 C C . GLU A 1 118 ? -0.609 -1.255 3.339 1.00 46.72 118 GLU A C 1
ATOM 932 O O . GLU A 1 118 ? 0.065 -0.637 4.171 1.00 46.72 118 GLU A O 1
ATOM 937 N N . SER A 1 119 ? -0.341 -2.518 3.012 1.00 49.19 119 SER A N 1
ATOM 938 C CA . SER A 1 119 ? 0.827 -3.228 3.523 1.00 49.19 119 SER A CA 1
ATOM 939 C C . SER A 1 119 ? 2.101 -2.400 3.293 1.00 49.19 119 SER A C 1
ATOM 941 O O . SER A 1 119 ? 2.210 -1.613 2.349 1.00 49.19 119 SER A O 1
ATOM 943 N N . ARG A 1 120 ? 3.138 -2.581 4.122 1.00 52.88 120 ARG A N 1
ATOM 944 C CA . ARG A 1 120 ? 4.459 -1.972 3.838 1.00 52.88 120 ARG A CA 1
ATOM 945 C C . ARG A 1 120 ? 4.930 -2.317 2.422 1.00 52.88 120 ARG A C 1
ATOM 947 O O . ARG A 1 120 ? 5.566 -1.494 1.767 1.00 52.88 120 ARG A O 1
ATOM 954 N N . LEU A 1 121 ? 4.558 -3.508 1.949 1.00 53.62 121 LEU A N 1
ATOM 955 C CA . LEU A 1 121 ? 4.734 -3.937 0.572 1.00 53.62 121 LEU A CA 1
ATOM 956 C C . LEU A 1 121 ? 3.985 -3.026 -0.407 1.00 53.62 121 LEU A C 1
ATOM 958 O O . LEU A 1 121 ? 4.602 -2.586 -1.366 1.00 53.62 121 LEU A O 1
ATOM 962 N N . PHE A 1 122 ? 2.724 -2.670 -0.157 1.00 59.91 122 PHE A N 1
ATOM 963 C CA . PHE A 1 122 ? 1.983 -1.703 -0.969 1.00 59.91 122 PHE A CA 1
ATOM 964 C C . PHE A 1 122 ? 2.716 -0.362 -1.083 1.00 59.91 122 PHE A C 1
ATOM 966 O O . PHE A 1 122 ? 2.958 0.093 -2.195 1.00 59.91 122 PHE A O 1
ATOM 973 N N . ARG A 1 123 ? 3.200 0.227 0.022 1.00 57.59 123 ARG A N 1
ATOM 974 C CA . ARG A 1 123 ? 4.005 1.468 -0.044 1.00 57.59 123 ARG A CA 1
ATOM 975 C C . ARG A 1 123 ? 5.293 1.299 -0.857 1.00 57.59 123 ARG A C 1
ATOM 977 O O . ARG A 1 123 ? 5.701 2.211 -1.576 1.00 57.59 123 ARG A O 1
ATOM 984 N N . VAL A 1 124 ? 5.947 0.141 -0.759 1.00 62.47 124 VAL A N 1
ATOM 985 C CA . VAL A 1 124 ? 7.130 -0.196 -1.569 1.00 62.47 124 VAL A CA 1
ATOM 986 C C . VAL A 1 124 ? 6.761 -0.378 -3.047 1.00 62.47 124 VAL A C 1
ATOM 988 O O . VAL A 1 124 ? 7.507 0.068 -3.916 1.00 62.47 124 VAL A O 1
ATOM 991 N N . LEU A 1 125 ? 5.616 -0.988 -3.349 1.00 64.25 125 LEU A N 1
ATOM 992 C CA . LEU A 1 125 ? 5.095 -1.174 -4.703 1.00 64.25 125 LEU A CA 1
ATOM 993 C C . LEU A 1 125 ? 4.666 0.160 -5.327 1.00 64.25 125 LEU A C 1
ATOM 995 O O . LEU A 1 125 ? 5.024 0.423 -6.470 1.00 64.25 125 LEU A O 1
ATOM 999 N N . GLU A 1 126 ? 4.007 1.041 -4.578 1.00 64.31 126 GLU A N 1
ATOM 1000 C CA . GLU A 1 126 ? 3.639 2.391 -5.018 1.00 64.31 126 GLU A CA 1
ATOM 1001 C C . GLU A 1 126 ? 4.868 3.257 -5.291 1.00 64.31 126 GLU A C 1
ATOM 1003 O O . GLU A 1 126 ? 4.964 3.891 -6.342 1.00 64.31 126 GLU A O 1
ATOM 1008 N N . ARG A 1 127 ? 5.886 3.205 -4.420 1.00 62.75 127 ARG A N 1
ATOM 1009 C CA . ARG A 1 127 ? 7.189 3.830 -4.707 1.00 62.75 127 ARG A CA 1
ATOM 1010 C C . ARG A 1 127 ? 7.829 3.274 -5.979 1.00 62.75 127 ARG A C 1
ATOM 1012 O O . ARG A 1 127 ? 8.515 4.002 -6.686 1.00 62.75 127 ARG A O 1
ATOM 1019 N N . ARG A 1 128 ? 7.604 1.997 -6.314 1.00 62.44 128 ARG A N 1
ATOM 1020 C CA . ARG A 1 128 ? 8.090 1.405 -7.570 1.00 62.44 128 ARG A CA 1
ATOM 1021 C C . ARG A 1 128 ? 7.292 1.854 -8.802 1.00 62.44 128 ARG A C 1
ATOM 1023 O O . ARG A 1 128 ? 7.782 1.618 -9.904 1.00 62.44 128 ARG A O 1
ATOM 1030 N N . LYS A 1 129 ? 6.128 2.486 -8.667 1.00 68.00 129 LYS A N 1
ATOM 1031 C CA . LYS A 1 129 ? 5.340 2.979 -9.809 1.00 68.00 129 LYS A CA 1
ATOM 1032 C C . LYS A 1 129 ? 5.661 4.422 -10.200 1.00 68.00 129 LYS A C 1
ATOM 1034 O O . LYS A 1 129 ? 5.114 4.900 -11.183 1.00 68.00 129 LYS A O 1
ATOM 1039 N N . LYS A 1 130 ? 6.527 5.112 -9.453 1.00 76.44 130 LYS A N 1
ATOM 1040 C CA . LYS A 1 130 ? 6.838 6.533 -9.657 1.00 76.44 130 LYS A CA 1
ATOM 1041 C C . LYS A 1 130 ? 8.340 6.737 -9.861 1.00 76.44 130 LYS A C 1
ATOM 1043 O O . LYS A 1 130 ? 9.149 5.939 -9.381 1.00 76.44 130 LYS A O 1
ATOM 1048 N N . ASN A 1 131 ? 8.702 7.796 -10.582 1.00 73.44 131 ASN A N 1
ATOM 1049 C CA . ASN A 1 131 ? 10.078 8.288 -10.625 1.00 73.44 131 ASN A CA 1
ATOM 1050 C C . ASN A 1 131 ? 10.457 8.899 -9.266 1.00 73.44 131 ASN A C 1
ATOM 1052 O O . ASN A 1 131 ? 9.584 9.254 -8.468 1.00 73.44 131 ASN A O 1
ATOM 1056 N N . THR A 1 132 ? 11.757 8.995 -8.972 1.00 73.81 132 THR A N 1
ATOM 1057 C CA . THR A 1 132 ? 12.218 9.736 -7.789 1.00 73.81 132 THR A CA 1
ATOM 1058 C C . THR A 1 132 ? 11.764 11.200 -7.878 1.00 73.81 132 THR A C 1
ATOM 1060 O O . THR A 1 132 ? 11.571 11.697 -8.989 1.00 73.81 132 THR A O 1
ATOM 1063 N N . PRO A 1 133 ? 11.574 11.900 -6.741 1.00 73.19 133 PRO A N 1
ATOM 1064 C CA . PRO A 1 133 ? 11.021 13.260 -6.727 1.00 73.19 133 PRO A CA 1
ATOM 1065 C C . PRO A 1 133 ? 11.730 14.224 -7.690 1.00 73.19 133 PRO A C 1
ATOM 1067 O O . PRO A 1 133 ? 11.065 14.967 -8.411 1.00 73.19 133 PRO A O 1
ATOM 1070 N N . ASP A 1 134 ? 13.057 14.106 -7.776 1.00 69.25 134 ASP A N 1
ATOM 1071 C CA . ASP A 1 134 ? 13.944 14.873 -8.661 1.00 69.25 134 ASP A CA 1
ATOM 1072 C C . ASP A 1 134 ? 13.625 14.720 -10.169 1.00 69.25 134 ASP A C 1
ATOM 1074 O O . ASP A 1 134 ? 14.030 15.563 -10.963 1.00 69.25 134 ASP A O 1
ATOM 1078 N N . PHE A 1 135 ? 12.890 13.675 -10.577 1.00 71.31 135 PHE A N 1
ATOM 1079 C CA . PHE A 1 135 ? 12.512 13.375 -11.971 1.00 71.31 135 PHE A CA 1
ATOM 1080 C C . PHE A 1 135 ? 11.000 13.159 -12.140 1.00 71.31 135 PHE A C 1
ATOM 1082 O O . PHE A 1 135 ? 10.544 12.467 -13.052 1.00 71.31 135 PHE A O 1
ATOM 1089 N N . SER A 1 136 ? 10.199 13.730 -11.241 1.00 71.31 136 SER A N 1
ATOM 1090 C CA . SER A 1 136 ? 8.736 13.603 -11.245 1.00 71.31 136 SER A CA 1
ATOM 1091 C C . SER A 1 136 ? 8.064 14.125 -12.526 1.00 71.31 136 SER A C 1
ATOM 1093 O O . SER A 1 136 ? 6.983 13.654 -12.865 1.00 71.31 136 SER A O 1
ATOM 1095 N N . GLY A 1 137 ? 8.712 15.036 -13.262 1.00 77.12 137 GLY A N 1
ATOM 1096 C CA . GLY A 1 137 ? 8.219 15.581 -14.534 1.00 77.12 137 GLY A CA 1
ATOM 1097 C C . GLY A 1 137 ? 8.454 14.703 -15.771 1.00 77.12 137 GLY A C 1
ATOM 1098 O O . GLY A 1 137 ? 8.025 15.070 -16.861 1.00 77.12 137 GLY A O 1
ATOM 1099 N N . PHE A 1 138 ? 9.145 13.569 -15.642 1.00 81.88 138 PHE A N 1
ATOM 1100 C CA . PHE A 1 138 ? 9.422 12.671 -16.767 1.00 81.88 138 PHE A CA 1
ATOM 1101 C C . PHE A 1 138 ? 8.263 11.703 -16.993 1.00 81.88 138 PHE A C 1
ATOM 1103 O O . PHE A 1 138 ? 7.820 11.032 -16.058 1.00 81.88 138 PHE A O 1
ATOM 1110 N N . LYS A 1 139 ? 7.795 11.604 -18.243 1.00 84.81 139 LYS A N 1
ATOM 1111 C CA . LYS A 1 139 ? 6.660 10.747 -18.614 1.00 84.81 139 LYS A CA 1
ATOM 1112 C C . LYS A 1 139 ? 7.028 9.264 -18.612 1.00 84.81 139 LYS A C 1
ATOM 1114 O O . LYS A 1 139 ? 6.156 8.428 -18.390 1.00 84.81 139 LYS A O 1
ATOM 1119 N N . VAL A 1 140 ? 8.302 8.925 -18.829 1.00 84.38 140 VAL A N 1
ATOM 1120 C CA . VAL A 1 140 ? 8.770 7.536 -18.803 1.00 84.38 140 VAL A CA 1
ATOM 1121 C C . VAL A 1 140 ? 9.421 7.212 -17.461 1.00 84.38 140 VAL A C 1
ATOM 1123 O O . VAL A 1 140 ? 10.231 7.970 -16.923 1.00 84.38 140 VAL A O 1
ATOM 1126 N N . LEU A 1 141 ? 9.095 6.040 -16.906 1.00 85.69 141 LEU A N 1
ATOM 1127 C CA . LEU A 1 141 ? 9.745 5.551 -15.693 1.00 85.69 141 LEU A CA 1
ATOM 1128 C C . LEU A 1 141 ? 11.212 5.208 -15.971 1.00 85.69 141 LEU A C 1
ATOM 1130 O O . LEU A 1 141 ? 11.489 4.360 -16.821 1.00 85.69 141 LEU A O 1
ATOM 1134 N N . MET A 1 142 ? 12.136 5.789 -15.204 1.00 86.19 142 MET A N 1
ATOM 1135 C CA . MET A 1 142 ? 13.587 5.583 -15.310 1.00 86.19 142 MET A CA 1
ATOM 1136 C C . MET A 1 142 ? 14.013 4.197 -14.813 1.00 86.19 142 MET A C 1
ATOM 1138 O O . MET A 1 142 ? 14.620 4.027 -13.754 1.00 86.19 142 MET A O 1
ATOM 1142 N N . LYS A 1 143 ? 13.630 3.163 -15.561 1.00 86.75 143 LYS A N 1
ATOM 1143 C CA . LYS A 1 143 ? 13.858 1.760 -15.223 1.00 86.75 143 LYS A CA 1
ATOM 1144 C C . LYS A 1 143 ? 14.197 0.963 -16.461 1.00 86.75 143 LYS A C 1
ATOM 1146 O O . LYS A 1 143 ? 13.633 1.167 -17.530 1.00 86.75 143 LYS A O 1
ATOM 1151 N N . MET A 1 144 ? 15.026 -0.059 -16.264 1.00 86.56 144 MET A N 1
ATOM 1152 C CA . MET A 1 144 ? 15.392 -0.989 -17.330 1.00 86.56 144 MET A CA 1
ATOM 1153 C C . MET A 1 144 ? 14.172 -1.701 -17.935 1.00 86.56 144 MET A C 1
ATOM 1155 O O . MET A 1 144 ? 14.177 -2.059 -19.108 1.00 86.56 144 MET A O 1
ATOM 1159 N N . LYS A 1 145 ? 13.103 -1.890 -17.146 1.00 86.38 145 LYS A N 1
ATOM 1160 C CA . LYS A 1 145 ? 11.843 -2.455 -17.642 1.00 86.38 145 LYS A CA 1
ATOM 1161 C C . LYS A 1 145 ? 11.236 -1.589 -18.753 1.00 86.38 145 LYS A C 1
ATOM 1163 O O . LYS A 1 145 ? 10.880 -2.152 -19.779 1.00 86.38 145 LYS A O 1
ATOM 1168 N N . SER A 1 146 ? 11.183 -0.269 -18.566 1.00 87.25 146 SER A N 1
ATOM 1169 C CA . SER A 1 146 ? 10.632 0.681 -19.542 1.00 87.25 146 SER A CA 1
ATOM 1170 C C . SER A 1 146 ? 11.453 0.696 -20.834 1.00 87.25 146 SER A C 1
ATOM 1172 O O . SER A 1 146 ? 10.893 0.635 -21.921 1.00 87.25 146 SER A O 1
ATOM 1174 N N . VAL A 1 147 ? 12.787 0.667 -20.720 1.00 88.00 147 VAL A N 1
ATOM 1175 C CA . VAL A 1 147 ? 13.698 0.560 -21.878 1.00 88.00 147 VAL A CA 1
ATOM 1176 C C . VAL A 1 147 ? 13.416 -0.722 -22.669 1.00 88.00 147 VAL A C 1
ATOM 1178 O O . VAL A 1 147 ? 13.188 -0.681 -23.872 1.00 88.00 147 VAL A O 1
ATOM 1181 N N . LYS A 1 148 ? 13.339 -1.872 -21.983 1.00 88.44 148 LYS A N 1
ATOM 1182 C CA . LYS A 1 148 ? 13.017 -3.165 -22.612 1.00 88.44 148 LYS A CA 1
ATOM 1183 C C . LYS A 1 148 ? 11.616 -3.213 -23.221 1.00 88.44 148 LYS A C 1
ATOM 1185 O O . LYS A 1 148 ? 11.370 -4.049 -24.086 1.00 88.44 148 LYS A O 1
ATOM 1190 N N . GLU A 1 149 ? 10.675 -2.436 -22.703 1.00 88.31 149 GLU A N 1
ATOM 1191 C CA . GLU A 1 149 ? 9.310 -2.348 -23.223 1.00 88.31 149 GLU A CA 1
ATOM 1192 C C . GLU A 1 149 ? 9.278 -1.549 -24.525 1.00 88.31 149 GLU A C 1
ATOM 1194 O O . GLU A 1 149 ? 8.718 -2.034 -25.501 1.00 88.31 149 GLU A O 1
ATOM 1199 N N . ILE A 1 150 ? 9.991 -0.422 -24.591 1.00 88.00 150 ILE A N 1
ATOM 1200 C CA . ILE A 1 150 ? 10.171 0.355 -25.825 1.00 88.00 150 ILE A CA 1
ATOM 1201 C C . ILE A 1 150 ? 10.905 -0.468 -26.885 1.00 88.00 150 ILE A C 1
ATOM 1203 O O . ILE A 1 150 ? 10.415 -0.581 -28.004 1.00 88.00 150 ILE A O 1
ATOM 1207 N N . CYS A 1 151 ? 12.014 -1.135 -26.541 1.00 87.19 151 CYS A N 1
ATOM 1208 C CA . CYS A 1 151 ? 12.717 -1.979 -27.512 1.00 87.19 151 CYS A CA 1
ATOM 1209 C C . CYS A 1 151 ? 11.825 -3.095 -28.077 1.00 87.19 151 CYS A C 1
ATOM 1211 O O . CYS A 1 151 ? 11.931 -3.406 -29.256 1.00 87.19 151 CYS A O 1
ATOM 1213 N N . ARG A 1 152 ? 10.926 -3.670 -27.265 1.00 87.38 152 ARG A N 1
ATOM 1214 C CA . ARG A 1 152 ? 9.948 -4.670 -27.726 1.00 87.38 152 ARG A CA 1
ATOM 1215 C C . ARG A 1 152 ? 8.825 -4.056 -28.558 1.00 87.38 152 ARG A C 1
ATOM 1217 O O . ARG A 1 152 ? 8.452 -4.636 -29.568 1.00 87.38 152 ARG A O 1
ATOM 1224 N N . LYS A 1 153 ? 8.303 -2.893 -28.156 1.00 86.94 153 LYS A N 1
ATOM 1225 C CA . LYS A 1 153 ? 7.236 -2.169 -28.866 1.00 86.94 153 LYS A CA 1
ATOM 1226 C C . LYS A 1 153 ? 7.649 -1.808 -30.295 1.00 86.94 153 LYS A C 1
ATOM 1228 O O . LYS A 1 153 ? 6.817 -1.859 -31.192 1.00 86.94 153 LYS A O 1
ATOM 1233 N N . TYR A 1 154 ? 8.922 -1.473 -30.487 1.00 84.88 154 TYR A N 1
ATOM 1234 C CA . TYR A 1 154 ? 9.481 -1.027 -31.765 1.00 84.88 154 TYR A CA 1
ATOM 1235 C C . TYR A 1 154 ? 10.386 -2.065 -32.451 1.00 84.88 154 TYR A C 1
ATOM 1237 O O . TYR A 1 154 ? 11.107 -1.709 -33.379 1.00 84.88 154 TYR A O 1
ATOM 1245 N N . ASP A 1 155 ? 10.369 -3.321 -31.989 1.00 84.31 155 ASP A N 1
ATOM 1246 C CA . ASP A 1 155 ? 11.153 -4.442 -32.537 1.00 84.31 155 ASP A CA 1
ATOM 1247 C C . ASP A 1 155 ? 12.650 -4.122 -32.763 1.00 84.31 155 ASP A C 1
ATOM 1249 O O . ASP A 1 155 ? 13.260 -4.420 -33.792 1.00 84.31 155 ASP A O 1
ATOM 1253 N N . LEU A 1 156 ? 13.270 -3.461 -31.783 1.00 82.88 156 LEU A N 1
ATOM 1254 C CA . LEU A 1 156 ? 14.679 -3.084 -31.849 1.00 82.88 156 LEU A CA 1
ATOM 1255 C C . LEU A 1 156 ? 15.568 -4.296 -31.537 1.00 82.88 156 LEU A C 1
ATOM 1257 O O . LEU A 1 156 ? 15.405 -4.973 -30.520 1.00 82.88 156 LEU A O 1
ATOM 1261 N N . LYS A 1 157 ? 16.581 -4.543 -32.376 1.00 74.69 157 LYS A N 1
ATOM 1262 C CA . LYS A 1 157 ? 17.551 -5.630 -32.168 1.00 74.69 157 LYS A CA 1
ATOM 1263 C C . LYS A 1 157 ? 18.476 -5.327 -30.982 1.00 74.69 157 LYS A C 1
ATOM 1265 O O . LYS A 1 157 ? 19.441 -4.585 -31.124 1.00 74.69 157 LYS A O 1
ATOM 1270 N N . THR A 1 158 ? 18.223 -5.946 -29.826 1.00 74.38 158 THR A N 1
ATOM 1271 C CA . THR A 1 158 ? 19.022 -5.750 -28.593 1.00 74.38 158 THR A CA 1
ATOM 1272 C C . THR A 1 158 ? 19.930 -6.927 -28.218 1.00 74.38 158 THR A C 1
ATOM 1274 O O . THR A 1 158 ? 20.519 -6.907 -27.143 1.00 74.38 158 THR A O 1
ATOM 1277 N N . HIS A 1 159 ? 20.037 -7.973 -29.046 1.00 66.38 159 HIS A N 1
ATOM 1278 C CA . HIS A 1 159 ? 20.694 -9.243 -28.674 1.00 66.38 159 HIS A CA 1
ATOM 1279 C C . HIS A 1 159 ? 22.181 -9.113 -28.304 1.00 66.38 159 HIS A C 1
ATOM 1281 O O . HIS A 1 159 ? 22.721 -9.976 -27.623 1.00 66.38 159 HIS A O 1
ATOM 1287 N N . GLU A 1 160 ? 22.824 -8.012 -28.683 1.00 74.94 160 GLU A N 1
ATOM 1288 C CA . GLU A 1 160 ? 24.231 -7.752 -28.385 1.00 74.94 160 GLU A CA 1
ATOM 1289 C C . GLU A 1 160 ? 24.473 -6.327 -27.860 1.00 74.94 160 GLU A C 1
ATOM 1291 O O . GLU A 1 160 ? 25.571 -5.783 -28.014 1.00 74.94 160 GLU A O 1
ATOM 1296 N N . ILE A 1 161 ? 23.424 -5.694 -27.323 1.00 84.69 161 ILE A N 1
ATOM 1297 C CA . ILE A 1 161 ? 23.474 -4.340 -26.772 1.00 84.69 161 ILE A CA 1
ATOM 1298 C C . ILE A 1 161 ? 22.968 -4.383 -25.334 1.00 84.69 161 ILE A C 1
ATOM 1300 O O . ILE A 1 161 ? 21.851 -4.815 -25.050 1.00 84.69 161 ILE A O 1
ATOM 1304 N N . SER A 1 162 ? 23.808 -3.921 -24.416 1.00 86.62 162 SER A N 1
ATOM 1305 C CA . SER A 1 162 ? 23.504 -3.793 -22.999 1.00 86.62 162 SER A CA 1
ATOM 1306 C C . SER A 1 162 ? 23.224 -2.335 -22.656 1.00 86.62 162 SER A C 1
ATOM 1308 O O . SER A 1 162 ? 24.000 -1.446 -22.994 1.00 86.62 162 SER A O 1
ATOM 1310 N N . TYR A 1 163 ? 22.116 -2.086 -21.961 1.00 89.56 163 TYR A N 1
ATOM 1311 C CA . TYR A 1 163 ? 21.755 -0.748 -21.500 1.00 89.56 163 TYR A CA 1
ATOM 1312 C C . TYR A 1 163 ? 22.111 -0.587 -20.025 1.00 89.56 163 TYR A C 1
ATOM 1314 O O . TYR A 1 163 ? 21.872 -1.487 -19.213 1.00 89.56 163 TYR A O 1
ATOM 1322 N N . LYS A 1 164 ? 22.612 0.587 -19.650 1.00 89.00 164 LYS A N 1
ATOM 1323 C CA . LYS A 1 164 ? 22.801 0.995 -18.257 1.00 89.00 164 LYS A CA 1
ATOM 1324 C C . LYS A 1 164 ? 22.173 2.369 -18.062 1.00 89.00 164 LYS A C 1
ATOM 1326 O O . LYS A 1 164 ? 22.327 3.241 -18.900 1.00 89.00 164 LYS A O 1
ATOM 1331 N N . ILE A 1 165 ? 21.457 2.566 -16.961 1.00 88.38 165 ILE A N 1
ATOM 1332 C CA . ILE A 1 165 ? 20.865 3.869 -16.632 1.00 88.38 165 ILE A CA 1
ATOM 1333 C C . ILE A 1 165 ? 21.817 4.576 -15.675 1.00 88.38 165 ILE A C 1
ATOM 1335 O O . ILE A 1 165 ? 22.107 4.043 -14.601 1.00 88.38 165 ILE A O 1
ATOM 1339 N N . GLN A 1 166 ? 22.304 5.751 -16.062 1.00 85.06 166 GLN A N 1
ATOM 1340 C CA . GLN A 1 166 ? 23.160 6.577 -15.220 1.00 85.06 166 GLN A CA 1
ATOM 1341 C C . GLN A 1 166 ? 22.339 7.688 -14.567 1.00 85.06 166 GLN A C 1
ATOM 1343 O O . GLN A 1 166 ? 21.768 8.549 -15.231 1.00 85.06 166 GLN A O 1
ATOM 1348 N N . LEU A 1 167 ? 22.273 7.655 -13.235 1.00 73.38 167 LEU A N 1
ATOM 1349 C CA . LEU A 1 167 ? 21.609 8.669 -12.418 1.00 73.38 167 LEU A CA 1
ATOM 1350 C C . LEU A 1 167 ? 22.610 9.768 -12.059 1.00 73.38 167 LEU A C 1
ATOM 1352 O O . LEU A 1 167 ? 22.980 9.922 -10.898 1.00 73.38 167 LEU A O 1
ATOM 1356 N N . ASP A 1 168 ? 23.078 10.502 -13.063 1.00 71.25 168 ASP A N 1
ATOM 1357 C CA . ASP A 1 168 ? 23.907 11.682 -12.842 1.00 71.25 168 ASP A CA 1
ATOM 1358 C C . ASP A 1 168 ? 23.051 12.957 -12.891 1.00 71.25 168 ASP A C 1
ATOM 1360 O O . ASP A 1 168 ? 22.385 13.257 -13.884 1.00 71.25 168 ASP A O 1
ATOM 1364 N N . LYS A 1 169 ? 23.069 13.715 -11.790 1.00 61.28 169 LYS A N 1
ATOM 1365 C CA . LYS A 1 169 ? 22.338 14.982 -11.652 1.00 61.28 169 LYS A CA 1
ATOM 1366 C C . LYS A 1 169 ? 22.974 16.100 -12.489 1.00 61.28 169 LYS A C 1
ATOM 1368 O O . LYS A 1 169 ? 22.266 17.025 -12.886 1.00 61.28 169 LYS A O 1
ATOM 1373 N N . GLY A 1 170 ? 24.277 16.014 -12.783 1.00 60.25 170 GLY A N 1
ATOM 1374 C CA . GLY A 1 170 ? 25.002 16.978 -13.620 1.00 60.25 170 GLY A CA 1
ATOM 1375 C C . GLY A 1 170 ? 24.610 16.904 -15.098 1.00 60.25 170 GLY A C 1
ATOM 1376 O O . GLY A 1 170 ? 24.492 17.934 -15.765 1.00 60.25 170 GLY A O 1
ATOM 1377 N N . SER A 1 171 ? 24.288 15.701 -15.577 1.00 57.97 171 SER A N 1
ATOM 1378 C CA . SER A 1 171 ? 23.879 15.422 -16.960 1.00 57.97 171 SER A CA 1
ATOM 1379 C C . SER A 1 171 ? 22.596 16.145 -17.407 1.00 57.97 171 SER A C 1
ATOM 1381 O O . SER A 1 171 ? 22.397 16.365 -18.602 1.00 57.97 171 SER A O 1
ATOM 1383 N N . ILE A 1 172 ? 21.740 16.591 -16.474 1.00 58.34 172 ILE A N 1
ATOM 1384 C CA . ILE A 1 172 ? 20.513 17.346 -16.798 1.00 58.34 172 ILE A CA 1
ATOM 1385 C C . ILE A 1 172 ? 20.855 18.710 -17.414 1.00 58.34 172 ILE A C 1
ATOM 1387 O O . ILE A 1 172 ? 20.209 19.124 -18.375 1.00 58.34 172 ILE A O 1
ATOM 1391 N N . ARG A 1 173 ? 21.892 19.388 -16.896 1.00 58.38 173 ARG A N 1
ATOM 1392 C CA . ARG A 1 173 ? 22.333 20.709 -17.380 1.00 58.38 173 ARG A CA 1
ATOM 1393 C C . ARG A 1 173 ? 23.094 20.633 -18.704 1.00 58.38 173 ARG A C 1
ATOM 1395 O O . ARG A 1 173 ? 23.092 21.604 -19.446 1.00 58.38 173 ARG A O 1
ATOM 1402 N N . GLY A 1 174 ? 23.723 19.492 -18.991 1.00 60.62 174 GLY A N 1
ATOM 1403 C CA . GLY A 1 174 ? 24.540 19.286 -20.190 1.00 60.62 174 GLY A CA 1
ATOM 1404 C C . GLY A 1 174 ? 23.766 18.880 -21.446 1.00 60.62 174 GLY A C 1
ATOM 1405 O O . GLY A 1 174 ? 24.364 18.800 -22.509 1.00 60.62 174 GLY A O 1
ATOM 1406 N N . GLY A 1 175 ? 22.458 18.607 -21.347 1.00 68.75 175 GLY A N 1
ATOM 1407 C CA . GLY A 1 175 ? 21.651 18.206 -22.506 1.00 68.75 175 GLY A CA 1
ATOM 1408 C C . GLY A 1 175 ? 22.028 16.840 -23.092 1.00 68.75 175 GLY A C 1
ATOM 1409 O O . GLY A 1 175 ? 21.698 16.568 -24.239 1.00 68.75 175 GLY A O 1
ATOM 1410 N N . TYR A 1 176 ? 22.702 15.981 -22.324 1.00 76.75 176 TYR A N 1
ATOM 1411 C CA . TYR A 1 176 ? 23.059 14.630 -22.757 1.00 76.75 176 TYR A CA 1
ATOM 1412 C C . TYR A 1 176 ? 21.888 13.670 -22.543 1.00 76.75 176 TYR A C 1
ATOM 1414 O O . TYR A 1 176 ? 21.225 13.710 -21.499 1.00 76.75 176 TYR A O 1
ATOM 1422 N N . TYR A 1 177 ? 21.647 12.811 -23.532 1.00 81.25 177 TYR A N 1
ATOM 1423 C CA . TYR A 1 177 ? 20.543 11.848 -23.545 1.00 81.25 177 TYR A CA 1
ATOM 1424 C C . TYR A 1 177 ? 21.059 10.406 -23.474 1.00 81.25 177 TYR A C 1
ATOM 1426 O O . TYR A 1 177 ? 20.559 9.611 -22.676 1.00 81.25 177 TYR A O 1
ATOM 1434 N N . GLY A 1 178 ? 22.123 10.092 -24.211 1.00 84.31 178 GLY A N 1
ATOM 1435 C CA . GLY A 1 178 ? 22.809 8.806 -24.167 1.00 84.31 178 GLY A CA 1
ATOM 1436 C C . GLY A 1 178 ? 24.303 8.944 -24.440 1.00 84.31 178 GLY A C 1
ATOM 1437 O O . GLY A 1 178 ? 24.790 10.037 -24.735 1.00 84.31 178 GLY A O 1
ATOM 1438 N N . SER A 1 179 ? 25.031 7.846 -24.259 1.00 85.00 179 SER A N 1
ATOM 1439 C CA . SER A 1 179 ? 26.403 7.701 -24.731 1.00 85.00 179 SER A CA 1
ATOM 1440 C C . SER A 1 179 ? 26.750 6.232 -24.960 1.00 85.00 179 SER A C 1
ATOM 1442 O O . SER A 1 179 ? 26.336 5.349 -24.202 1.00 85.00 179 SER A O 1
ATOM 1444 N N . SER A 1 180 ? 27.565 5.988 -25.980 1.00 82.31 180 SER A N 1
ATOM 1445 C CA . SER A 1 180 ? 28.159 4.694 -26.295 1.00 82.31 180 SER A CA 1
ATOM 1446 C C . SER A 1 180 ? 29.673 4.766 -26.086 1.00 82.31 180 SER A C 1
ATOM 1448 O O . SER A 1 180 ? 30.354 5.548 -26.749 1.00 82.31 180 SER A O 1
ATOM 1450 N N . ASP A 1 181 ? 30.214 3.956 -25.171 1.00 76.88 181 ASP A N 1
ATOM 1451 C CA . ASP A 1 181 ? 31.641 3.988 -24.821 1.00 76.88 181 ASP A CA 1
ATOM 1452 C C . ASP A 1 181 ? 32.487 3.197 -25.846 1.00 76.88 181 ASP A C 1
ATOM 1454 O O . ASP A 1 181 ? 32.303 1.981 -25.984 1.00 76.88 181 ASP A O 1
ATOM 1458 N N . PRO A 1 182 ? 33.472 3.825 -26.522 1.00 73.12 182 PRO A N 1
ATOM 1459 C CA . PRO A 1 182 ? 34.370 3.138 -27.451 1.00 73.12 182 PRO A CA 1
ATOM 1460 C C . PRO A 1 182 ? 35.239 2.040 -26.816 1.00 73.12 182 PRO A C 1
ATOM 1462 O O . PRO A 1 182 ? 35.789 1.209 -27.540 1.00 73.12 182 PRO A O 1
ATOM 1465 N N . ARG A 1 183 ? 35.406 2.043 -25.485 1.00 75.31 183 ARG A N 1
ATOM 1466 C CA . ARG A 1 183 ? 36.165 1.031 -24.726 1.00 75.31 183 ARG A CA 1
ATOM 1467 C C . ARG A 1 183 ? 35.324 -0.199 -24.389 1.00 75.31 183 ARG A C 1
ATOM 1469 O O . ARG A 1 183 ? 35.878 -1.277 -24.197 1.00 75.31 183 ARG A O 1
ATOM 1476 N N . TYR A 1 184 ? 34.000 -0.046 -24.343 1.00 79.25 184 TYR A N 1
ATOM 1477 C CA . TYR A 1 184 ? 33.039 -1.106 -24.033 1.00 79.25 184 TYR A CA 1
ATOM 1478 C C . TYR A 1 184 ? 32.004 -1.226 -25.156 1.00 79.25 184 TYR A C 1
ATOM 1480 O O . TYR A 1 184 ? 30.818 -0.936 -24.979 1.00 79.25 184 TYR A O 1
ATOM 1488 N N . ILE A 1 185 ? 32.468 -1.679 -26.324 1.00 79.69 185 ILE A N 1
ATOM 1489 C CA . ILE A 1 185 ? 31.630 -1.863 -27.512 1.00 79.69 185 ILE A CA 1
ATOM 1490 C C . ILE A 1 185 ? 30.459 -2.795 -27.172 1.00 79.69 185 ILE A C 1
ATOM 1492 O O . ILE A 1 185 ? 30.656 -3.946 -26.789 1.00 79.69 185 ILE A O 1
ATOM 1496 N N . GLY A 1 186 ? 29.231 -2.293 -27.324 1.00 79.75 186 GLY A N 1
ATOM 1497 C CA . GLY A 1 186 ? 28.011 -3.017 -26.950 1.00 79.75 186 GLY A CA 1
ATOM 1498 C C . GLY A 1 186 ? 27.335 -2.509 -25.678 1.00 79.75 186 GLY A C 1
ATOM 1499 O O . GLY A 1 186 ? 26.277 -3.025 -25.323 1.00 79.75 186 GLY A O 1
ATOM 1500 N N . ARG A 1 187 ? 27.890 -1.507 -24.988 1.00 86.75 187 ARG A N 1
ATOM 1501 C CA . ARG A 1 187 ? 27.219 -0.823 -23.877 1.00 86.75 187 ARG A CA 1
ATOM 1502 C C . ARG A 1 187 ? 26.686 0.541 -24.306 1.00 86.75 187 ARG A C 1
ATOM 1504 O O . ARG A 1 187 ? 27.429 1.345 -24.855 1.00 86.75 187 ARG A O 1
ATOM 1511 N N . VAL A 1 188 ? 25.426 0.799 -23.968 1.00 87.75 188 VAL A N 1
ATOM 1512 C CA . VAL A 1 188 ? 24.775 2.107 -24.074 1.00 87.75 188 VAL A CA 1
ATOM 1513 C C . VAL A 1 188 ? 24.424 2.600 -22.674 1.00 87.75 188 VAL A C 1
ATOM 1515 O O . VAL A 1 188 ? 23.687 1.943 -21.931 1.00 87.75 188 VAL A O 1
ATOM 1518 N N . ASP A 1 189 ? 24.948 3.761 -22.310 1.00 89.06 189 ASP A N 1
ATOM 1519 C CA . ASP A 1 189 ? 24.597 4.481 -21.095 1.00 89.06 189 ASP A CA 1
ATOM 1520 C C . ASP A 1 189 ? 23.475 5.487 -21.402 1.00 89.06 189 ASP A C 1
ATOM 1522 O O . ASP A 1 189 ? 23.615 6.356 -22.255 1.00 89.06 189 ASP A O 1
ATOM 1526 N N . LEU A 1 190 ? 22.333 5.352 -20.723 1.00 89.81 190 LEU A N 1
ATOM 1527 C CA . LEU A 1 190 ? 21.161 6.220 -20.859 1.00 89.81 190 LEU A CA 1
ATOM 1528 C C . LEU A 1 190 ? 21.105 7.207 -19.691 1.00 89.81 190 LEU A C 1
ATOM 1530 O O . LEU A 1 190 ? 21.107 6.800 -18.522 1.00 89.81 190 LEU A O 1
ATOM 1534 N N . PHE A 1 191 ? 21.001 8.493 -20.015 1.00 88.75 191 PHE A N 1
ATOM 1535 C CA . PHE A 1 191 ? 20.937 9.588 -19.050 1.00 88.75 191 PHE A CA 1
ATOM 1536 C C . PHE A 1 191 ? 19.493 10.001 -18.745 1.00 88.75 191 PHE A C 1
ATOM 1538 O O . PHE A 1 191 ? 18.572 9.640 -19.481 1.00 88.75 191 PHE A O 1
ATOM 1545 N N . PRO A 1 192 ? 19.256 10.783 -17.672 1.00 85.44 192 PRO A N 1
ATOM 1546 C CA . PRO A 1 192 ? 17.903 11.135 -17.260 1.00 85.44 192 PRO A CA 1
ATOM 1547 C C . PRO A 1 192 ? 17.081 11.830 -18.355 1.00 85.44 192 PRO A C 1
ATOM 1549 O O . PRO A 1 192 ? 15.906 11.511 -18.509 1.00 85.44 192 PRO A O 1
ATOM 1552 N N . ASN A 1 193 ? 17.684 12.710 -19.164 1.00 85.25 193 ASN A N 1
ATOM 1553 C CA . ASN A 1 193 ? 16.956 13.443 -20.207 1.00 85.25 193 ASN A CA 1
ATOM 1554 C C . ASN A 1 193 ? 16.318 12.538 -21.271 1.00 85.25 193 ASN A C 1
ATOM 1556 O O . ASN A 1 193 ? 15.276 12.907 -21.805 1.00 85.25 193 ASN A O 1
ATOM 1560 N N . ALA A 1 194 ? 16.868 11.344 -21.524 1.00 86.69 194 ALA A N 1
ATOM 1561 C CA . ALA A 1 194 ? 16.251 10.380 -22.433 1.00 86.69 194 ALA A CA 1
ATOM 1562 C C . ALA A 1 194 ? 14.876 9.910 -21.950 1.00 86.69 194 ALA A C 1
ATOM 1564 O O . ALA A 1 194 ? 14.052 9.526 -22.757 1.00 86.69 194 ALA A O 1
ATOM 1565 N N . PHE A 1 195 ? 14.583 9.964 -20.649 1.00 87.75 195 PHE A N 1
ATOM 1566 C CA . PHE A 1 195 ? 13.315 9.482 -20.094 1.00 87.75 195 PHE A CA 1
ATOM 1567 C C . PHE A 1 195 ? 12.212 10.553 -20.040 1.00 87.75 195 PHE A C 1
ATOM 1569 O O . PHE A 1 195 ? 11.144 10.292 -19.478 1.00 87.75 195 PHE A O 1
ATOM 1576 N N . ARG A 1 196 ? 12.440 11.751 -20.605 1.00 86.06 196 ARG A N 1
ATOM 1577 C CA . ARG A 1 196 ? 11.454 12.851 -20.619 1.00 86.06 196 ARG A CA 1
ATOM 1578 C C . ARG A 1 196 ? 10.120 12.416 -21.218 1.00 86.06 196 ARG A C 1
ATOM 1580 O O . ARG A 1 196 ? 9.076 12.650 -20.606 1.00 86.06 196 ARG A O 1
ATOM 1587 N N . ASP A 1 197 ? 10.168 11.730 -22.351 1.00 88.75 197 ASP A N 1
ATOM 1588 C CA . ASP A 1 197 ? 9.025 11.120 -23.018 1.00 88.75 197 ASP A CA 1
ATOM 1589 C C . ASP A 1 197 ? 9.450 9.897 -23.845 1.00 88.75 197 ASP A C 1
ATOM 1591 O O . ASP A 1 197 ? 10.615 9.495 -23.848 1.00 88.75 197 ASP A O 1
ATOM 1595 N N . GLU A 1 198 ? 8.466 9.233 -24.454 1.00 86.94 198 GLU A N 1
ATOM 1596 C CA . GLU A 1 198 ? 8.695 7.997 -25.199 1.00 86.94 198 GLU A CA 1
ATOM 1597 C C . GLU A 1 198 ? 9.519 8.228 -26.472 1.00 86.94 198 GLU A C 1
ATOM 1599 O O . GLU A 1 198 ? 10.367 7.396 -26.798 1.00 86.94 198 GLU A O 1
ATOM 1604 N N . ASP A 1 199 ? 9.295 9.342 -27.173 1.00 86.88 199 ASP A N 1
ATOM 1605 C CA . ASP A 1 199 ? 9.961 9.626 -28.442 1.00 86.88 199 ASP A CA 1
ATOM 1606 C C . ASP A 1 199 ? 11.431 9.999 -28.218 1.00 86.88 199 ASP A C 1
ATOM 1608 O O . ASP A 1 199 ? 12.294 9.499 -28.938 1.00 86.88 199 ASP A O 1
ATOM 1612 N N . GLU A 1 200 ? 11.740 10.779 -27.178 1.00 89.06 200 GLU A N 1
ATOM 1613 C CA . GLU A 1 200 ? 13.118 11.091 -26.775 1.00 89.06 200 GLU A CA 1
ATOM 1614 C C . GLU A 1 200 ? 13.896 9.831 -26.375 1.00 89.06 200 GLU A C 1
ATOM 1616 O O . GLU A 1 200 ? 15.044 9.633 -26.793 1.00 89.06 200 GLU A O 1
ATOM 1621 N N . LEU A 1 201 ? 13.268 8.927 -25.615 1.00 89.94 201 LEU A N 1
ATOM 1622 C CA . LEU A 1 201 ? 13.902 7.669 -25.226 1.00 89.94 201 LEU A CA 1
ATOM 1623 C C . LEU A 1 201 ? 14.161 6.780 -26.441 1.00 89.94 201 LEU A C 1
ATOM 1625 O O . LEU A 1 201 ? 15.251 6.227 -26.589 1.00 89.94 201 LEU A O 1
ATOM 1629 N N . LEU A 1 202 ? 13.169 6.651 -27.322 1.00 89.50 202 LEU A N 1
ATOM 1630 C CA . LEU A 1 202 ? 13.283 5.874 -28.550 1.00 89.50 202 LEU A CA 1
ATOM 1631 C C . LEU A 1 202 ? 14.386 6.427 -29.456 1.00 89.50 202 LEU A C 1
ATOM 1633 O O . LEU A 1 202 ? 15.236 5.667 -29.921 1.00 89.50 202 LEU A O 1
ATOM 1637 N N . LYS A 1 203 ? 14.401 7.746 -29.665 1.00 89.62 203 LYS A N 1
ATOM 1638 C CA . LYS A 1 203 ? 15.404 8.439 -30.475 1.00 89.62 203 LYS A CA 1
ATOM 1639 C C . LYS A 1 203 ? 16.808 8.193 -29.938 1.00 89.62 203 LYS A C 1
ATOM 1641 O O . LYS A 1 203 ? 17.688 7.797 -30.696 1.00 89.62 203 LYS A O 1
ATOM 1646 N N . THR A 1 204 ? 16.982 8.329 -28.625 1.00 90.44 204 THR A N 1
ATOM 1647 C CA . THR A 1 204 ? 18.259 8.073 -27.951 1.00 90.44 204 THR A CA 1
ATOM 1648 C C . THR A 1 204 ? 18.705 6.625 -28.150 1.00 90.44 204 THR A C 1
ATOM 1650 O O . THR A 1 204 ? 19.839 6.375 -28.538 1.00 90.44 204 THR A O 1
ATOM 1653 N N . ILE A 1 205 ? 17.815 5.650 -27.940 1.00 89.88 205 ILE A N 1
ATOM 1654 C CA . ILE A 1 205 ? 18.155 4.230 -28.113 1.00 89.88 205 ILE A CA 1
ATOM 1655 C C . ILE A 1 205 ? 18.591 3.945 -29.554 1.00 89.88 205 ILE A C 1
ATOM 1657 O O . ILE A 1 205 ? 19.577 3.245 -29.763 1.00 89.88 205 ILE A O 1
ATOM 1661 N N . ILE A 1 206 ? 17.875 4.469 -30.549 1.00 89.31 206 ILE A N 1
ATOM 1662 C CA . ILE A 1 206 ? 18.199 4.254 -31.965 1.00 89.31 206 ILE A CA 1
ATOM 1663 C C . ILE A 1 206 ? 19.553 4.871 -32.318 1.00 89.31 206 ILE A C 1
ATOM 1665 O O . ILE A 1 206 ? 20.370 4.209 -32.963 1.00 89.31 206 ILE A O 1
ATOM 1669 N N . HIS A 1 207 ? 19.783 6.108 -31.878 1.00 89.75 207 HIS A N 1
ATOM 1670 C CA . HIS A 1 207 ? 21.019 6.845 -32.109 1.00 89.75 207 HIS A CA 1
ATOM 1671 C C . HIS A 1 207 ? 22.227 6.094 -31.532 1.00 89.75 207 HIS A C 1
ATOM 1673 O O . HIS A 1 207 ? 23.152 5.726 -32.256 1.00 89.75 207 HIS A O 1
ATOM 1679 N N . GLU A 1 208 ? 22.163 5.740 -30.249 1.00 89.88 208 GLU A N 1
ATOM 1680 C CA . GLU A 1 208 ? 23.253 5.047 -29.562 1.00 89.88 208 GLU A CA 1
ATOM 1681 C C . GLU A 1 208 ? 23.465 3.621 -30.085 1.00 89.88 208 GLU A C 1
ATOM 1683 O O . GLU A 1 208 ? 24.595 3.177 -30.290 1.00 89.88 208 GLU A O 1
ATOM 1688 N N . ASN A 1 209 ? 22.388 2.897 -30.403 1.00 89.88 209 ASN A N 1
ATOM 1689 C CA . ASN A 1 209 ? 22.509 1.589 -31.044 1.00 89.88 209 ASN A CA 1
ATOM 1690 C C . ASN A 1 209 ? 23.217 1.695 -32.403 1.00 89.88 209 ASN A C 1
ATOM 1692 O O . ASN A 1 209 ? 23.994 0.805 -32.756 1.00 89.88 209 ASN A O 1
ATOM 1696 N N . CYS A 1 210 ? 22.970 2.766 -33.167 1.00 88.38 210 CYS A N 1
ATOM 1697 C CA . CYS A 1 210 ? 23.663 3.013 -34.428 1.00 88.38 210 CYS A CA 1
ATOM 1698 C C . CYS A 1 210 ? 25.169 3.171 -34.194 1.00 88.38 210 CYS A C 1
ATOM 1700 O O . CYS A 1 210 ? 25.955 2.511 -34.875 1.00 88.38 210 CYS A O 1
ATOM 1702 N N . HIS A 1 211 ? 25.572 3.945 -33.184 1.00 87.38 211 HIS A N 1
ATOM 1703 C CA . HIS A 1 211 ? 26.979 4.075 -32.805 1.00 87.38 211 HIS A CA 1
ATOM 1704 C C . HIS A 1 211 ? 27.601 2.748 -32.383 1.00 87.38 211 HIS A C 1
ATOM 1706 O O . HIS A 1 211 ? 28.679 2.399 -32.861 1.00 87.38 211 HIS A O 1
ATOM 1712 N N . VAL A 1 212 ? 26.907 1.938 -31.581 1.00 87.50 212 VAL A N 1
ATOM 1713 C CA . VAL A 1 212 ? 27.377 0.588 -31.231 1.00 87.50 212 VAL A CA 1
ATOM 1714 C C . VAL A 1 212 ? 27.607 -0.271 -32.480 1.00 87.50 212 VAL A C 1
ATOM 1716 O O . VAL A 1 212 ? 28.626 -0.958 -32.579 1.00 87.50 212 VAL A O 1
ATOM 1719 N N . LEU A 1 213 ? 26.701 -0.224 -33.459 1.00 87.44 213 LEU A N 1
ATOM 1720 C CA . LEU A 1 213 ? 26.856 -0.953 -34.721 1.00 87.44 213 LEU A CA 1
ATOM 1721 C C . LEU A 1 213 ? 28.006 -0.402 -35.576 1.00 87.44 213 LEU A C 1
ATOM 1723 O O . LEU A 1 213 ? 28.743 -1.181 -36.182 1.00 87.44 213 LEU A O 1
ATOM 1727 N N . GLN A 1 214 ? 28.200 0.918 -35.605 1.00 87.00 214 GLN A N 1
ATOM 1728 C CA . GLN A 1 214 ? 29.335 1.555 -36.276 1.00 87.00 214 GLN A CA 1
ATOM 1729 C C . GLN A 1 214 ? 30.662 1.121 -35.642 1.00 87.00 214 GLN A C 1
ATOM 1731 O O . GLN A 1 214 ? 31.577 0.732 -36.369 1.00 87.00 214 GLN A O 1
ATOM 1736 N N . PHE A 1 215 ? 30.749 1.096 -34.308 1.00 87.25 215 PHE A N 1
ATOM 1737 C CA . PHE A 1 215 ? 31.923 0.609 -33.582 1.00 87.25 215 PHE A CA 1
ATOM 1738 C C . PHE A 1 215 ? 32.215 -0.862 -33.873 1.00 87.25 215 PHE A C 1
ATOM 1740 O O . PHE A 1 215 ? 33.371 -1.215 -34.093 1.00 87.25 215 PHE A O 1
ATOM 1747 N N . LYS A 1 216 ? 31.185 -1.714 -33.943 1.00 86.50 216 LYS A N 1
ATOM 1748 C CA . LYS A 1 216 ? 31.351 -3.126 -34.323 1.00 86.50 216 LYS A CA 1
ATOM 1749 C C . LYS A 1 216 ? 31.829 -3.302 -35.761 1.00 86.50 216 LYS A C 1
ATOM 1751 O O . LYS A 1 216 ? 32.626 -4.192 -36.029 1.00 86.50 216 LYS A O 1
ATOM 1756 N N . LYS A 1 217 ? 31.339 -2.474 -36.686 1.00 87.75 217 LYS A N 1
ATOM 1757 C CA . LYS A 1 217 ? 31.634 -2.607 -38.117 1.00 87.75 217 LYS A CA 1
ATOM 1758 C C . LYS A 1 217 ? 33.000 -2.045 -38.507 1.00 87.75 217 LYS A C 1
ATOM 1760 O O . LYS A 1 217 ? 33.684 -2.647 -39.326 1.00 87.75 217 LYS A O 1
ATOM 1765 N N . TYR A 1 218 ? 33.362 -0.882 -37.973 1.00 86.38 218 TYR A N 1
ATOM 1766 C CA . TYR A 1 218 ? 34.546 -0.132 -38.404 1.00 86.38 218 TYR A CA 1
ATOM 1767 C C . TYR A 1 218 ? 35.663 -0.085 -37.351 1.00 86.38 218 TYR A C 1
ATOM 1769 O O . TYR A 1 218 ? 36.784 0.304 -37.672 1.00 86.38 218 TYR A O 1
ATOM 1777 N N . GLY A 1 219 ? 35.385 -0.490 -36.109 1.00 86.81 219 GLY A N 1
ATOM 1778 C CA . GLY A 1 219 ? 36.323 -0.398 -34.991 1.00 86.81 219 GLY A CA 1
ATOM 1779 C C . GLY A 1 219 ? 36.352 0.987 -34.335 1.00 86.81 219 GLY A C 1
ATOM 1780 O O . GLY A 1 219 ? 36.000 2.005 -34.933 1.00 86.81 219 GLY A O 1
ATOM 1781 N N . SER A 1 220 ? 36.789 1.032 -33.074 1.00 84.25 220 SER A N 1
ATOM 1782 C CA . SER A 1 220 ? 36.782 2.241 -32.234 1.00 84.25 220 SER A CA 1
ATOM 1783 C C . SER A 1 220 ? 37.655 3.371 -32.777 1.00 84.25 220 SER A C 1
ATOM 1785 O O . SER A 1 220 ? 37.217 4.519 -32.796 1.00 84.25 220 SER A O 1
ATOM 1787 N N . ILE A 1 221 ? 38.852 3.042 -33.266 1.00 85.31 221 ILE A N 1
ATOM 1788 C CA . ILE A 1 221 ? 39.818 4.010 -33.803 1.00 85.31 221 ILE A CA 1
ATOM 1789 C C . ILE A 1 221 ? 39.225 4.725 -35.022 1.00 85.31 221 ILE A C 1
ATOM 1791 O O . ILE A 1 221 ? 39.179 5.952 -35.068 1.00 85.31 221 ILE A O 1
ATOM 1795 N N . TYR A 1 222 ? 38.695 3.970 -35.987 1.00 87.00 222 TYR A N 1
ATOM 1796 C CA . TYR A 1 222 ? 38.141 4.549 -37.209 1.00 87.00 222 TYR A CA 1
ATOM 1797 C C . TYR A 1 222 ? 36.936 5.454 -36.931 1.00 87.00 222 TYR A C 1
ATOM 1799 O O . TYR A 1 222 ? 36.859 6.550 -37.484 1.00 87.00 222 TYR A O 1
ATOM 1807 N N . VAL A 1 223 ? 36.010 5.012 -36.071 1.00 85.88 223 VAL A N 1
ATOM 1808 C CA . VAL A 1 223 ? 34.804 5.781 -35.721 1.00 85.88 223 VAL A CA 1
ATOM 1809 C C . VAL A 1 223 ? 35.167 7.086 -35.014 1.00 85.88 223 VAL A C 1
ATOM 1811 O O . VAL A 1 223 ? 34.596 8.118 -35.352 1.00 85.88 223 VAL A O 1
ATOM 1814 N N . GLN A 1 224 ? 36.154 7.075 -34.111 1.00 84.44 224 GLN A N 1
ATOM 1815 C CA . GLN A 1 224 ? 36.628 8.291 -33.438 1.00 84.44 224 GLN A CA 1
ATOM 1816 C C . GLN A 1 224 ? 37.257 9.296 -34.414 1.00 84.44 224 GLN A C 1
ATOM 1818 O O . GLN A 1 224 ? 36.985 10.489 -34.324 1.00 84.44 224 GLN A O 1
ATOM 1823 N N . HIS A 1 225 ? 38.033 8.831 -35.398 1.00 88.38 225 HIS A N 1
ATOM 1824 C CA . HIS A 1 225 ? 38.605 9.710 -36.428 1.00 88.38 225 HIS A CA 1
ATOM 1825 C C . HIS A 1 225 ? 37.576 10.247 -37.437 1.00 88.38 225 HIS A C 1
ATOM 1827 O O . HIS A 1 225 ? 37.876 11.193 -38.160 1.00 88.38 225 HIS A O 1
ATOM 1833 N N . HIS A 1 226 ? 36.373 9.666 -37.500 1.00 89.31 226 HIS A N 1
ATOM 1834 C CA . HIS A 1 226 ? 35.324 10.031 -38.459 1.00 89.31 226 HIS A CA 1
ATOM 1835 C C . HIS A 1 226 ? 33.994 10.377 -37.774 1.00 89.31 226 HIS A C 1
ATOM 1837 O O . HIS A 1 226 ? 32.931 10.153 -38.357 1.00 89.31 226 HIS A O 1
ATOM 1843 N N . MET A 1 227 ? 34.038 10.914 -36.550 1.00 82.75 227 MET A N 1
ATOM 1844 C CA . MET A 1 227 ? 32.846 11.175 -35.733 1.00 82.75 227 MET A CA 1
ATOM 1845 C C . MET A 1 227 ? 31.772 11.983 -36.465 1.00 82.75 227 MET A C 1
ATOM 1847 O O . MET A 1 227 ? 30.615 11.575 -36.453 1.00 82.75 227 MET A O 1
ATOM 1851 N N . ASP A 1 228 ? 32.142 13.048 -37.180 1.00 86.88 228 ASP A N 1
ATOM 1852 C CA . ASP A 1 228 ? 31.178 13.889 -37.908 1.00 86.88 228 ASP A CA 1
ATOM 1853 C C . ASP A 1 228 ? 30.378 13.084 -38.938 1.00 86.88 228 ASP A C 1
ATOM 1855 O O . ASP A 1 228 ? 29.158 13.204 -39.062 1.00 86.88 228 ASP A O 1
ATOM 1859 N N . ARG A 1 229 ? 31.060 12.189 -39.661 1.00 88.19 229 ARG A N 1
ATOM 1860 C CA . ARG A 1 229 ? 30.417 11.301 -40.633 1.00 88.19 229 ARG A CA 1
ATOM 1861 C C . ARG A 1 229 ? 29.492 10.303 -39.938 1.00 88.19 229 ARG A C 1
ATOM 1863 O O . ARG A 1 229 ? 28.421 9.998 -40.460 1.00 88.19 229 ARG A O 1
ATOM 1870 N N . MET A 1 230 ? 29.916 9.778 -38.795 1.00 88.44 230 MET A N 1
ATOM 1871 C CA . MET A 1 230 ? 29.182 8.775 -38.022 1.00 88.44 230 MET A CA 1
ATOM 1872 C C . MET A 1 230 ? 27.909 9.361 -37.404 1.00 88.44 230 MET A C 1
ATOM 1874 O O . MET A 1 230 ? 26.854 8.728 -37.470 1.00 88.44 230 MET A O 1
ATOM 1878 N N . GLU A 1 231 ? 27.985 10.602 -36.930 1.00 87.75 231 GLU A N 1
ATOM 1879 C CA . GLU A 1 231 ? 26.860 11.396 -36.436 1.00 87.75 231 GLU A CA 1
ATOM 1880 C C . GLU A 1 231 ? 25.821 11.657 -37.537 1.00 87.75 231 GLU A C 1
ATOM 1882 O O . GLU A 1 231 ? 24.626 11.426 -37.352 1.00 87.75 231 GLU A O 1
ATOM 1887 N N . VAL A 1 232 ? 26.262 12.064 -38.735 1.00 89.50 232 VAL A N 1
ATOM 1888 C CA . VAL A 1 232 ? 25.361 12.270 -39.885 1.00 89.50 232 VAL A CA 1
ATOM 1889 C C . VAL A 1 232 ? 24.629 10.979 -40.256 1.00 89.50 232 VAL A C 1
ATOM 1891 O O . VAL A 1 232 ? 23.430 11.000 -40.551 1.00 89.50 232 VAL A O 1
ATOM 1894 N N . VAL A 1 233 ? 25.330 9.843 -40.233 1.00 87.06 233 VAL A N 1
ATOM 1895 C CA . VAL A 1 233 ? 24.725 8.533 -40.504 1.00 87.06 233 VAL A CA 1
ATOM 1896 C C . VAL A 1 233 ? 23.693 8.173 -39.434 1.00 87.06 233 VAL A C 1
ATOM 1898 O O . VAL A 1 233 ? 22.599 7.738 -39.797 1.00 87.06 233 VAL A O 1
ATOM 1901 N N . ALA A 1 234 ? 24.000 8.391 -38.152 1.00 86.44 234 ALA A N 1
ATOM 1902 C CA . ALA A 1 234 ? 23.080 8.120 -37.049 1.00 86.44 234 ALA A CA 1
ATOM 1903 C C . ALA A 1 234 ? 21.794 8.958 -37.168 1.00 86.44 234 ALA A C 1
ATOM 1905 O O . ALA A 1 234 ? 20.697 8.398 -37.206 1.00 86.44 234 ALA A O 1
ATOM 1906 N N . ARG A 1 235 ? 21.915 10.271 -37.402 1.00 86.69 235 ARG A N 1
ATOM 1907 C CA . ARG A 1 235 ? 20.760 11.171 -37.598 1.00 86.69 235 ARG A CA 1
ATOM 1908 C C . ARG A 1 235 ? 19.905 10.810 -38.805 1.00 86.69 235 ARG A C 1
ATOM 1910 O O . ARG A 1 235 ? 18.675 10.923 -38.778 1.00 86.69 235 ARG A O 1
ATOM 1917 N N . ARG A 1 236 ? 20.542 10.379 -39.898 1.00 86.94 236 ARG A N 1
ATOM 1918 C CA . ARG A 1 236 ? 19.823 9.924 -41.094 1.00 86.94 236 ARG A CA 1
ATOM 1919 C C . ARG A 1 236 ? 19.065 8.629 -40.815 1.00 86.94 236 ARG A C 1
ATOM 1921 O O . ARG A 1 236 ? 17.937 8.482 -41.280 1.00 86.94 236 ARG A O 1
ATOM 1928 N N . PHE A 1 237 ? 19.663 7.722 -40.047 1.00 85.56 237 PHE A N 1
ATOM 1929 C CA . PHE A 1 237 ? 19.024 6.481 -39.626 1.00 85.56 237 PHE A CA 1
ATOM 1930 C C . PHE A 1 237 ? 17.830 6.737 -38.698 1.00 85.56 237 PHE A C 1
ATOM 1932 O O . PHE A 1 237 ? 16.760 6.182 -38.933 1.00 85.56 237 PHE A O 1
ATOM 1939 N N . GLU A 1 238 ? 17.963 7.641 -37.723 1.00 85.31 238 GLU A N 1
ATOM 1940 C CA . GLU A 1 238 ? 16.838 8.102 -36.897 1.00 85.31 238 GLU A CA 1
ATOM 1941 C C . GLU A 1 238 ? 15.694 8.641 -37.759 1.00 85.31 238 GLU A C 1
ATOM 1943 O O . GLU A 1 238 ? 14.553 8.198 -37.635 1.00 85.31 238 GLU A O 1
ATOM 1948 N N . SER A 1 239 ? 16.003 9.571 -38.669 1.00 85.56 239 SER A N 1
ATOM 1949 C CA . SER A 1 239 ? 15.006 10.204 -39.540 1.00 85.56 239 SER A CA 1
ATOM 1950 C C . SER A 1 239 ? 14.258 9.169 -40.380 1.00 85.56 239 SER A C 1
ATOM 1952 O O . SER A 1 239 ? 13.036 9.234 -40.512 1.00 85.56 239 SER A O 1
ATOM 1954 N N . PHE A 1 240 ? 14.988 8.186 -40.912 1.00 85.44 240 PHE A N 1
ATOM 1955 C CA . PHE A 1 240 ? 14.414 7.069 -41.652 1.00 85.44 240 PHE A CA 1
ATOM 1956 C C . PHE A 1 240 ? 13.507 6.202 -40.768 1.00 85.44 240 PHE A C 1
ATOM 1958 O O . PHE A 1 240 ? 12.389 5.884 -41.168 1.00 85.44 240 PHE A O 1
ATOM 1965 N N . PHE A 1 241 ? 13.939 5.870 -39.550 1.00 84.94 241 PHE A N 1
ATOM 1966 C CA . PHE A 1 241 ? 13.144 5.073 -38.619 1.00 84.94 241 PHE A CA 1
ATOM 1967 C C . PHE A 1 241 ? 11.816 5.757 -38.262 1.00 84.94 241 PHE A C 1
ATOM 1969 O O . PHE A 1 241 ? 10.752 5.149 -38.372 1.00 84.94 241 PHE A O 1
ATOM 1976 N N . PHE A 1 242 ? 11.851 7.043 -37.900 1.00 84.00 242 PHE A N 1
ATOM 1977 C CA . PHE A 1 242 ? 10.641 7.807 -37.574 1.00 84.00 242 PHE A CA 1
ATOM 1978 C C . PHE A 1 242 ? 9.741 8.061 -38.791 1.00 84.00 242 PHE A C 1
ATOM 1980 O O . PHE A 1 242 ? 8.527 8.208 -38.643 1.00 84.00 242 PHE A O 1
ATOM 1987 N N . TYR A 1 243 ? 10.302 8.115 -39.999 1.00 82.88 243 TYR A N 1
ATOM 1988 C CA . TYR A 1 243 ? 9.512 8.147 -41.229 1.00 82.88 243 TYR A CA 1
ATOM 1989 C C . TYR A 1 243 ? 8.725 6.842 -41.424 1.00 82.88 243 TYR A C 1
ATOM 1991 O O . TYR A 1 243 ? 7.515 6.885 -41.632 1.00 82.88 243 TYR A O 1
ATOM 1999 N N . VAL A 1 244 ? 9.380 5.687 -41.268 1.00 80.69 244 VAL A N 1
ATOM 2000 C CA . VAL A 1 244 ? 8.725 4.370 -41.362 1.00 80.69 244 VAL A CA 1
ATOM 2001 C C . VAL A 1 244 ? 7.683 4.179 -40.254 1.00 80.69 244 VAL A C 1
ATOM 2003 O O . VAL A 1 244 ? 6.596 3.677 -40.536 1.00 80.69 244 VAL A O 1
ATOM 2006 N N . LYS A 1 245 ? 7.967 4.629 -39.021 1.00 77.19 245 LYS A N 1
ATOM 2007 C CA . LYS A 1 245 ? 7.008 4.622 -37.900 1.00 77.19 245 LYS A CA 1
ATOM 2008 C C . LYS A 1 245 ? 5.707 5.343 -38.272 1.00 77.19 245 LYS A C 1
ATOM 2010 O O . LYS A 1 245 ? 4.642 4.744 -38.168 1.00 77.19 245 LYS A O 1
ATOM 2015 N N . ARG A 1 246 ? 5.799 6.585 -38.768 1.00 77.31 246 ARG A N 1
ATOM 2016 C CA . ARG A 1 246 ? 4.626 7.393 -39.150 1.00 77.31 246 ARG A CA 1
ATOM 2017 C C . ARG A 1 246 ? 3.788 6.734 -40.249 1.00 77.31 246 ARG A C 1
ATOM 2019 O O . ARG A 1 246 ? 2.574 6.653 -40.126 1.00 77.31 246 ARG A O 1
ATOM 2026 N N . LEU A 1 247 ? 4.433 6.157 -41.265 1.00 71.38 247 LEU A N 1
ATOM 2027 C CA . LEU A 1 247 ? 3.736 5.424 -42.333 1.00 71.38 247 LEU A CA 1
ATOM 2028 C C . LEU A 1 247 ? 3.011 4.152 -41.855 1.00 71.38 247 LEU A C 1
ATOM 2030 O O . LEU A 1 247 ? 2.092 3.682 -42.526 1.00 71.38 247 LEU A O 1
ATOM 2034 N N . GLY A 1 248 ? 3.458 3.551 -40.749 1.00 62.28 248 GLY A N 1
ATOM 2035 C CA . GLY A 1 248 ? 2.808 2.395 -40.129 1.00 62.28 248 GLY A CA 1
ATOM 2036 C C . GLY A 1 248 ? 1.636 2.765 -39.215 1.00 62.28 248 GLY A C 1
ATOM 2037 O O . GLY A 1 248 ? 0.741 1.944 -39.027 1.00 62.28 248 GLY A O 1
ATOM 2038 N N . GLU A 1 249 ? 1.630 3.983 -38.669 1.00 61.00 249 GLU A N 1
ATOM 2039 C CA . GLU A 1 249 ? 0.542 4.526 -37.845 1.00 61.00 249 GLU A CA 1
ATOM 2040 C C . GLU A 1 249 ? -0.640 4.999 -38.709 1.00 61.00 249 GLU A C 1
ATOM 2042 O O . GLU A 1 249 ? -1.776 4.709 -38.357 1.00 61.00 249 GLU A O 1
ATOM 2047 N N . ASP A 1 250 ? -0.386 5.576 -39.892 1.00 55.50 250 ASP A N 1
ATOM 2048 C CA . ASP A 1 250 ? -1.424 6.006 -40.856 1.00 55.50 250 ASP A CA 1
ATOM 2049 C C . ASP A 1 250 ? -2.194 4.844 -41.531 1.00 55.50 250 ASP A C 1
ATOM 2051 O O . ASP A 1 250 ? -3.125 5.065 -42.306 1.00 55.50 250 ASP A O 1
ATOM 2055 N N . LYS A 1 251 ? -1.798 3.588 -41.281 1.00 52.59 251 LYS A N 1
ATOM 2056 C CA . LYS A 1 251 ? -2.438 2.372 -41.827 1.00 52.59 251 LYS A CA 1
ATOM 2057 C C . LYS A 1 251 ? -3.285 1.598 -40.806 1.00 52.59 251 LYS A C 1
ATOM 2059 O O . LYS A 1 251 ? -3.734 0.494 -41.124 1.00 52.59 251 LYS A O 1
ATOM 2064 N N . LYS A 1 252 ? -3.474 2.131 -39.597 1.00 44.47 252 LYS A N 1
ATOM 2065 C CA . LYS A 1 252 ? -4.359 1.588 -38.554 1.00 44.47 252 LYS A CA 1
ATOM 2066 C C . LYS A 1 252 ? -5.547 2.505 -38.321 1.00 44.47 252 LYS A C 1
ATOM 2068 O O . LYS A 1 252 ? -6.606 1.945 -37.966 1.00 44.47 252 LYS A O 1
#

Secondary structure (DSSP, 8-state):
--EEEEE--TT--S-SHHHHHHH--SSSSSTTEEETTTPBPSSSSTT---EEEEE-GGGGTT------HHHHHHHHHTTS-HHHHHHHH-HHHHHHHHTTSS-HHHH-TT--BTT----HHHHHHHHTTS--GGGTT-SS-SSHHHHHHHHHHTT---TT-EEEE---SGGGTTT--EEE-TTSTTEEEEPGGGGSSHHHHHHHHHHHHHHHHHHHHH-HHHHHHTHHHHHHHHHHHHHHHHHHHHHHHTT-